Protein AF-A0A9D0VMN9-F1 (afdb_monomer)

Secondary structure (DSSP, 8-state):
--HHHHHHHHHHHHHHHHHHHHHHHHHHHHHHHHHHHHHHHHHHHHHHHHHHHHHHHHHHHHHHHHHHHHHHHHHHHTTT-TTEEE-TTT--EEE-TTTS-B-TTS-PBPHHHHHHHHHHHHHHHHHHHHHHTTT-SSSPP-TTSTT---EEEEEEE--S---TTS---HHHHHHHHHHHHHHHHHHHHH-TTS---TTTTT-HHHHHHHHHHHEEEEEEETHHHHHHHHTTS-GGG-----GGGS-EEEEEE-S-TTSHHHHHHHHHHHHHHHHHHHTS-SS-----HHHHHHHHHHHHHHHHHHH-TTSSTTHHHHHHHH-S-TTSSS----------------

Sequence (346 aa):
MAQRHDASFWISYSDLATGLMIVFMLVMLLLMAVGNQQRAEAKRQIDEQQQRIQELLESVQIILGTRARLADALQEGLHDRKDVTVDAVTAQLVLDSDLLSFEPGSAEITDRGRRFLDAFARSYSCALWSYETKGDTESAPSPNEPSGVRRILVTGRADLDRGASGNVDNQALSGQRALAVVDRLLLALGDTDGGGGAVCAGRWSEVQDYMRARLRPIGAGDREHCIKEFGGIDCGAHSQSDPDYRNVTFSLDVTGDDMTGLLLDVVELSKTVDDAAEAADSTTRTESEDLRNLKDQLGLVVDACREDEERYHGCQKILKECGTSGGSVCEGAPQSAQAPVEGGVL

Nearest PDB structures (foldseek):
  8qyd-assembly1_F  TM=5.450E-01  e=2.446E-05  Escherichia coli
  3s0h-assembly1_A  TM=5.451E-01  e=7.043E-04  Helicobacter pylori

Structure (mmCIF, N/CA/C/O backbone):
data_AF-A0A9D0VMN9-F1
#
_entry.id   AF-A0A9D0VMN9-F1
#
loop_
_atom_site.group_PDB
_atom_site.id
_atom_site.type_symbol
_atom_site.label_atom_id
_atom_site.label_alt_id
_atom_site.label_comp_id
_atom_site.label_asym_id
_atom_site.label_entity_id
_atom_site.label_seq_id
_atom_site.pdbx_PDB_ins_code
_atom_site.Cartn_x
_atom_site.Cartn_y
_atom_site.Cartn_z
_atom_site.occupancy
_atom_site.B_iso_or_equiv
_atom_site.auth_seq_id
_atom_site.auth_comp_id
_atom_site.auth_asym_id
_atom_site.auth_atom_id
_atom_site.pdbx_PDB_model_num
ATOM 1 N N . MET A 1 1 ? 50.336 54.724 -72.084 1.00 48.47 1 MET A N 1
ATOM 2 C CA . MET A 1 1 ? 49.037 54.038 -71.886 1.00 48.47 1 MET A CA 1
ATOM 3 C C . MET A 1 1 ? 49.097 52.833 -70.932 1.00 48.47 1 MET A C 1
ATOM 5 O O . MET A 1 1 ? 48.038 52.425 -70.485 1.00 48.47 1 MET A O 1
ATOM 9 N N . ALA A 1 2 ? 50.270 52.310 -70.534 1.00 54.19 2 ALA A N 1
ATOM 10 C CA . ALA A 1 2 ? 50.366 51.129 -69.656 1.00 54.19 2 ALA A CA 1
ATOM 11 C C . ALA A 1 2 ? 50.011 51.371 -68.164 1.00 54.19 2 ALA A C 1
ATOM 13 O O . ALA A 1 2 ? 49.369 50.530 -67.552 1.00 54.19 2 ALA A O 1
ATOM 14 N N . GLN A 1 3 ? 50.313 52.544 -67.589 1.00 55.22 3 GLN A N 1
ATOM 15 C CA . GLN A 1 3 ? 50.118 52.799 -66.144 1.00 55.22 3 GLN A CA 1
ATOM 16 C C . GLN A 1 3 ? 48.652 52.852 -65.656 1.00 55.22 3 GLN A C 1
ATOM 18 O O . GLN A 1 3 ? 48.404 52.676 -64.467 1.00 55.22 3 GLN A O 1
ATOM 23 N N . ARG A 1 4 ? 47.659 53.080 -66.534 1.00 57.88 4 ARG A N 1
ATOM 24 C CA . ARG A 1 4 ? 46.230 53.058 -66.140 1.00 57.88 4 ARG A CA 1
ATOM 25 C C . ARG A 1 4 ? 45.695 51.638 -65.922 1.00 57.88 4 ARG A C 1
ATOM 27 O O . ARG A 1 4 ? 44.754 51.468 -65.149 1.00 57.88 4 ARG A O 1
ATOM 34 N N . HIS A 1 5 ? 46.278 50.639 -66.586 1.00 58.50 5 HIS A N 1
ATOM 35 C CA . HIS A 1 5 ? 45.839 49.249 -66.464 1.00 58.50 5 HIS A CA 1
ATOM 36 C C . HIS A 1 5 ? 46.289 48.625 -65.138 1.00 58.50 5 HIS A C 1
ATOM 38 O O . HIS A 1 5 ? 45.478 47.966 -64.493 1.00 58.50 5 HIS A O 1
ATOM 44 N N . ASP A 1 6 ? 47.502 48.928 -64.669 1.00 60.81 6 ASP A N 1
ATOM 45 C CA . ASP A 1 6 ? 48.014 48.388 -63.402 1.00 60.81 6 ASP A CA 1
ATOM 46 C C . ASP A 1 6 ? 47.249 48.936 -62.189 1.00 60.81 6 ASP A C 1
ATOM 48 O O . ASP A 1 6 ? 46.844 48.176 -61.313 1.00 60.81 6 ASP A O 1
ATOM 52 N N . ALA A 1 7 ? 46.957 50.242 -62.160 1.00 64.50 7 ALA A N 1
ATOM 53 C CA . ALA A 1 7 ? 46.142 50.841 -61.098 1.00 64.50 7 ALA A CA 1
ATOM 54 C C . ALA A 1 7 ? 44.712 50.266 -61.063 1.00 64.50 7 ALA A C 1
ATOM 56 O O . ALA A 1 7 ? 44.174 50.007 -59.989 1.00 64.50 7 ALA A O 1
ATOM 57 N N . SER A 1 8 ? 44.116 50.008 -62.233 1.00 70.31 8 SER A N 1
ATOM 58 C CA . SER A 1 8 ? 42.776 49.409 -62.328 1.00 70.31 8 SER A CA 1
ATOM 59 C C . SER A 1 8 ? 42.763 47.943 -61.877 1.00 70.31 8 SER A C 1
ATOM 61 O O . SER A 1 8 ? 41.780 47.490 -61.293 1.00 70.31 8 SER A O 1
ATOM 63 N N . PHE A 1 9 ? 43.857 47.208 -62.099 1.00 74.88 9 PHE A N 1
ATOM 64 C CA . PHE A 1 9 ? 44.018 45.825 -61.652 1.00 74.88 9 PHE A CA 1
ATOM 65 C C . PHE A 1 9 ? 44.112 45.717 -60.123 1.00 74.88 9 PHE A C 1
AT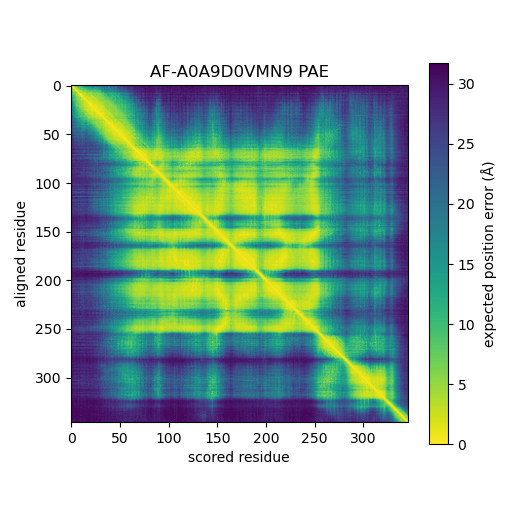OM 67 O O . PHE A 1 9 ? 43.398 44.913 -59.530 1.00 74.88 9 PHE A O 1
ATOM 74 N N . TRP A 1 10 ? 44.913 46.565 -59.468 1.00 74.56 10 TRP A N 1
ATOM 75 C CA . TRP A 1 10 ? 45.019 46.571 -58.001 1.00 74.56 10 TRP A CA 1
ATOM 76 C C . TRP A 1 10 ? 43.722 46.997 -57.315 1.00 74.56 10 TRP A C 1
ATOM 78 O O . TRP A 1 10 ? 43.352 46.406 -56.303 1.00 74.56 10 TRP A O 1
ATOM 88 N N . ILE A 1 11 ? 43.001 47.960 -57.897 1.00 76.19 11 ILE A N 1
ATOM 89 C CA . ILE A 1 11 ? 41.678 48.368 -57.408 1.00 76.19 11 ILE A CA 1
ATOM 90 C C . ILE A 1 11 ? 40.681 47.209 -57.548 1.00 76.19 11 ILE A C 1
ATOM 92 O O . ILE A 1 11 ? 40.019 46.864 -56.573 1.00 76.19 11 ILE A O 1
ATOM 96 N N . SER A 1 12 ? 40.642 46.536 -58.703 1.00 78.50 12 SER A N 1
ATOM 97 C CA . SER A 1 12 ? 39.750 45.385 -58.929 1.00 78.50 12 SER A CA 1
ATOM 98 C C . SER A 1 12 ? 40.092 44.185 -58.031 1.00 78.50 12 SER A C 1
ATOM 100 O O . SER A 1 12 ? 39.200 43.470 -57.582 1.00 78.50 12 SER A O 1
ATOM 102 N N . TYR A 1 13 ? 41.377 43.975 -57.725 1.00 80.25 13 TYR A N 1
ATOM 103 C CA . TYR A 1 13 ? 41.827 42.938 -56.793 1.00 80.25 13 TYR A CA 1
ATOM 104 C C . TYR A 1 13 ? 41.460 43.269 -55.340 1.00 80.25 13 TYR A C 1
ATOM 106 O O . TYR A 1 13 ? 40.993 42.391 -54.614 1.00 80.25 13 TYR A O 1
ATOM 114 N N . SER A 1 14 ? 41.618 44.532 -54.918 1.00 83.25 14 SER A N 1
ATOM 115 C CA . SER A 1 14 ? 41.182 44.970 -53.586 1.00 83.25 14 SER A CA 1
ATOM 116 C C . SER A 1 14 ? 39.667 44.867 -53.416 1.00 83.25 14 SER A C 1
ATOM 118 O O . SER A 1 14 ? 39.211 44.408 -52.375 1.00 83.25 14 SER A O 1
ATOM 120 N N . ASP A 1 15 ? 38.899 45.188 -54.459 1.00 80.38 15 ASP A N 1
ATOM 121 C CA . ASP A 1 15 ? 37.437 45.122 -54.440 1.00 80.38 15 ASP A CA 1
ATOM 122 C C . ASP A 1 15 ? 36.935 43.666 -54.362 1.00 80.38 15 ASP A C 1
ATOM 124 O O . ASP A 1 15 ? 36.030 43.346 -53.591 1.00 80.38 15 ASP A O 1
ATOM 128 N N . LEU A 1 16 ? 37.609 42.732 -55.047 1.00 83.25 16 LEU A N 1
ATOM 129 C CA . LEU A 1 16 ? 37.331 41.294 -54.948 1.00 83.25 16 LEU A CA 1
ATOM 130 C C . LEU A 1 16 ? 37.664 40.730 -53.557 1.00 83.25 16 LEU A C 1
ATOM 132 O O . LEU A 1 16 ? 36.888 39.951 -52.999 1.00 83.25 16 LEU A O 1
ATOM 136 N N . ALA A 1 17 ? 38.797 41.135 -52.976 1.00 85.19 17 ALA A N 1
ATOM 137 C CA . ALA A 1 17 ? 39.200 40.708 -51.638 1.00 85.19 17 ALA A CA 1
ATOM 138 C C . ALA A 1 17 ? 38.245 41.240 -50.554 1.00 85.19 17 ALA A C 1
ATOM 140 O O . ALA A 1 17 ? 37.864 40.499 -49.645 1.00 85.19 17 ALA A O 1
ATOM 141 N N . THR A 1 18 ? 37.807 42.498 -50.668 1.00 87.81 18 THR A N 1
ATOM 142 C CA . THR A 1 18 ? 36.801 43.084 -49.774 1.00 87.81 18 THR A CA 1
ATOM 143 C C . THR A 1 18 ? 35.436 42.417 -49.956 1.00 87.81 18 THR A C 1
ATOM 145 O O . THR A 1 18 ? 34.786 42.098 -48.961 1.00 87.81 18 THR A O 1
ATOM 148 N N . GLY A 1 19 ? 35.031 42.102 -51.190 1.00 86.25 19 GLY A N 1
ATOM 149 C CA . GLY A 1 19 ? 33.807 41.347 -51.468 1.00 86.25 19 GLY A CA 1
ATOM 150 C C . GLY A 1 19 ? 33.795 39.962 -50.812 1.00 86.25 19 GLY A C 1
ATOM 151 O O . GLY A 1 19 ? 32.807 39.583 -50.183 1.00 86.25 19 GLY A O 1
ATOM 152 N N . LEU A 1 20 ? 34.914 39.231 -50.870 1.00 85.69 20 LEU A N 1
ATOM 153 C CA . LEU A 1 20 ? 35.041 37.919 -50.229 1.00 85.69 20 LEU A CA 1
ATOM 154 C C . LEU A 1 20 ? 34.986 38.013 -48.694 1.00 85.69 20 LEU A C 1
ATOM 156 O O . LEU A 1 20 ? 34.343 37.184 -48.050 1.00 85.69 20 LEU A O 1
ATOM 160 N N . MET A 1 21 ? 35.594 39.048 -48.106 1.00 87.12 21 MET A N 1
ATOM 161 C CA . MET A 1 21 ? 35.528 39.295 -46.660 1.00 87.12 21 MET A CA 1
ATOM 162 C C . MET A 1 21 ? 34.112 39.630 -46.186 1.00 87.12 21 MET A C 1
ATOM 164 O O . MET A 1 21 ? 33.690 39.140 -45.140 1.00 87.12 21 MET A O 1
ATOM 168 N N . ILE A 1 22 ? 33.353 40.413 -46.959 1.00 89.31 22 ILE A N 1
ATOM 169 C CA . ILE A 1 22 ? 31.958 40.742 -46.633 1.00 89.31 22 ILE A CA 1
ATOM 170 C C . ILE A 1 22 ? 31.089 39.483 -46.680 1.00 89.31 22 ILE A C 1
ATOM 172 O O . ILE A 1 22 ? 30.314 39.243 -45.757 1.00 89.31 22 ILE A O 1
ATOM 176 N N . VAL A 1 23 ? 31.252 38.640 -47.704 1.00 88.12 23 VAL A N 1
ATOM 177 C CA . VAL A 1 23 ? 30.529 37.361 -47.792 1.00 88.12 23 VAL A CA 1
ATOM 178 C C . VAL A 1 23 ? 30.880 36.460 -46.609 1.00 88.12 23 VAL A C 1
ATOM 180 O O . VAL A 1 23 ? 29.984 35.896 -45.985 1.00 88.12 23 VAL A O 1
ATOM 183 N N . PHE A 1 24 ? 32.159 36.368 -46.241 1.00 88.38 24 PHE A N 1
ATOM 184 C CA . PHE A 1 24 ? 32.590 35.571 -45.094 1.00 88.38 24 PHE A CA 1
ATOM 185 C C . PHE A 1 24 ? 32.015 36.090 -43.767 1.00 88.38 24 PHE A C 1
ATOM 187 O O . PHE A 1 24 ? 31.515 35.302 -42.966 1.00 88.38 24 PHE A O 1
ATOM 194 N N . MET A 1 25 ? 32.012 37.410 -43.548 1.00 87.75 25 MET A N 1
ATOM 195 C CA . MET A 1 25 ? 31.382 38.012 -42.369 1.00 87.75 25 MET A CA 1
ATOM 196 C C . MET A 1 25 ? 29.874 37.747 -42.327 1.00 87.75 25 MET A C 1
ATOM 198 O O . MET A 1 25 ? 29.355 37.402 -41.269 1.00 87.75 25 MET A O 1
ATOM 202 N N . LEU A 1 26 ? 29.174 37.849 -43.460 1.00 88.50 26 LEU A N 1
ATOM 203 C CA . LEU A 1 26 ? 27.741 37.549 -43.537 1.00 88.50 26 LEU A CA 1
ATOM 204 C C . LEU A 1 26 ? 27.451 36.079 -43.218 1.00 88.50 26 LEU A C 1
ATOM 206 O O . LEU A 1 26 ? 26.534 35.790 -42.452 1.00 88.50 26 LEU A O 1
ATOM 210 N N . VAL A 1 27 ? 28.261 35.152 -43.738 1.00 89.19 27 VAL A N 1
ATOM 211 C CA . VAL A 1 27 ? 28.145 33.722 -43.418 1.00 89.19 27 VAL A CA 1
ATOM 212 C C . VAL A 1 27 ? 28.410 33.472 -41.931 1.00 89.19 27 VAL A C 1
ATOM 214 O O . VAL A 1 27 ? 27.652 32.746 -41.292 1.00 89.19 27 VAL A O 1
ATOM 217 N N . MET A 1 28 ? 29.425 34.108 -41.342 1.00 86.75 28 MET A N 1
ATOM 218 C CA . MET A 1 28 ? 29.735 33.956 -39.917 1.00 86.75 28 MET A CA 1
ATOM 219 C C . MET A 1 28 ? 28.622 34.513 -39.014 1.00 86.75 28 MET A C 1
ATOM 221 O O . MET A 1 28 ? 28.261 33.876 -38.024 1.00 86.75 28 MET A O 1
ATOM 225 N N . LEU A 1 29 ? 28.036 35.661 -39.373 1.00 87.56 29 LEU A N 1
ATOM 226 C CA . LEU A 1 29 ? 26.894 36.247 -38.663 1.00 87.56 29 LEU A CA 1
ATOM 227 C C . LEU A 1 29 ? 25.658 35.341 -38.732 1.00 87.56 29 LEU A C 1
ATOM 229 O O . LEU A 1 29 ? 24.989 35.151 -37.717 1.00 87.56 29 LEU A O 1
ATOM 233 N N . LEU A 1 30 ? 25.387 34.732 -39.891 1.00 86.50 30 LEU A N 1
ATOM 234 C CA . LEU A 1 30 ? 24.293 33.770 -40.051 1.00 86.50 30 LEU A CA 1
ATOM 235 C C . LEU A 1 30 ? 24.509 32.510 -39.204 1.00 86.50 30 LEU A C 1
ATOM 237 O O . LEU A 1 30 ? 23.593 32.082 -38.505 1.00 86.50 30 LEU A O 1
ATOM 241 N N . LEU A 1 31 ? 25.720 31.945 -39.204 1.00 85.75 31 LEU A N 1
ATOM 242 C CA . LEU A 1 31 ? 26.044 30.771 -38.385 1.00 85.75 31 LEU A CA 1
ATOM 243 C C . LEU A 1 31 ? 25.913 31.063 -36.883 1.00 85.75 31 LEU A C 1
ATOM 245 O O . LEU A 1 31 ? 25.390 30.235 -36.138 1.00 85.75 31 LEU A O 1
ATOM 249 N N . MET A 1 32 ? 26.332 32.250 -36.435 1.00 84.88 32 MET A N 1
ATOM 250 C CA . MET A 1 32 ? 26.179 32.668 -35.040 1.00 84.88 32 MET A CA 1
ATOM 251 C C . MET A 1 32 ? 24.706 32.890 -34.666 1.00 84.88 32 MET A C 1
ATOM 253 O O . MET A 1 32 ? 24.290 32.490 -33.581 1.00 84.88 32 MET A O 1
ATOM 257 N N . ALA A 1 33 ? 23.901 33.470 -35.561 1.00 82.00 33 ALA A N 1
ATOM 258 C CA . ALA A 1 33 ? 22.468 33.663 -35.342 1.00 82.00 33 ALA A CA 1
ATOM 259 C C . ALA A 1 33 ? 21.716 32.325 -35.224 1.00 82.00 33 ALA A C 1
ATOM 261 O O . ALA A 1 33 ? 20.965 32.130 -34.268 1.00 82.00 33 ALA A O 1
ATOM 262 N N . VAL A 1 34 ? 21.982 31.374 -36.128 1.00 81.12 34 VAL A N 1
ATOM 263 C CA . VAL A 1 34 ? 21.393 30.024 -36.079 1.00 81.12 34 VAL A CA 1
ATOM 264 C C . VAL A 1 34 ? 21.844 29.274 -34.823 1.00 81.12 34 VAL A C 1
ATOM 266 O O . VAL A 1 34 ? 21.020 28.680 -34.130 1.00 81.12 34 VAL A O 1
ATOM 269 N N . GLY A 1 35 ? 23.133 29.347 -34.473 1.00 77.38 35 GLY A N 1
ATOM 270 C CA . GLY A 1 35 ? 23.659 28.717 -33.260 1.00 77.38 35 GLY A CA 1
ATOM 271 C C . GLY A 1 35 ? 23.056 29.291 -31.973 1.00 77.38 35 GLY A C 1
ATOM 272 O O . GLY A 1 35 ? 22.782 28.547 -31.032 1.00 77.38 35 GLY A O 1
ATOM 273 N N . ASN A 1 36 ? 22.799 30.600 -31.928 1.00 79.00 36 ASN A N 1
ATOM 274 C CA . ASN A 1 36 ? 22.131 31.237 -30.793 1.00 79.00 36 ASN A CA 1
ATOM 275 C C . ASN A 1 36 ? 20.661 30.816 -30.684 1.00 79.00 36 ASN A C 1
ATOM 277 O O . ASN A 1 36 ? 20.187 30.573 -29.575 1.00 79.00 36 ASN A O 1
ATOM 281 N N . GLN A 1 37 ? 19.958 30.680 -31.811 1.00 77.25 37 GLN A N 1
ATOM 282 C CA . GLN A 1 37 ? 18.570 30.224 -31.823 1.00 77.25 37 GLN A CA 1
ATOM 283 C C . GLN A 1 37 ? 18.447 28.771 -31.340 1.00 77.25 37 GLN A C 1
ATOM 285 O O . GLN A 1 37 ? 17.651 28.492 -30.448 1.00 77.25 37 GLN A O 1
ATOM 290 N N . GLN A 1 38 ? 19.305 27.871 -31.830 1.00 73.69 38 GLN A N 1
ATOM 291 C CA . GLN A 1 38 ? 19.338 26.474 -31.379 1.00 73.69 38 GLN A CA 1
ATOM 292 C C . GLN A 1 38 ? 19.629 26.353 -29.878 1.00 73.69 38 GLN A C 1
ATOM 294 O O . GLN A 1 38 ? 19.024 25.539 -29.188 1.00 73.69 38 GLN A O 1
ATOM 299 N N . ARG A 1 39 ? 20.528 27.189 -29.343 1.00 70.25 39 ARG A N 1
ATOM 300 C CA . ARG A 1 39 ? 20.807 27.237 -27.898 1.00 70.25 39 ARG A CA 1
ATOM 301 C C . ARG A 1 39 ? 19.617 27.750 -27.092 1.00 70.25 39 ARG A C 1
ATOM 303 O O . ARG A 1 39 ? 19.381 27.246 -26.001 1.00 70.25 39 ARG A O 1
ATOM 310 N N . ALA A 1 40 ? 18.887 28.739 -27.605 1.00 74.56 40 ALA A N 1
ATOM 311 C CA . ALA A 1 40 ? 17.695 29.262 -26.945 1.00 74.56 40 ALA A CA 1
ATOM 312 C C . ALA A 1 40 ? 16.563 28.223 -26.910 1.00 74.56 40 ALA A C 1
ATOM 314 O O . ALA A 1 40 ? 15.923 28.056 -25.876 1.00 74.56 40 ALA A O 1
ATOM 315 N N . GLU A 1 41 ? 16.354 27.492 -28.006 1.00 71.81 41 GLU A N 1
ATOM 316 C CA . GLU A 1 41 ? 15.374 26.402 -28.086 1.00 71.81 41 GLU A CA 1
ATOM 317 C C . GLU A 1 41 ? 15.758 25.229 -27.173 1.00 71.81 41 GLU A C 1
ATOM 319 O O . GLU A 1 41 ? 14.928 24.769 -26.391 1.00 71.81 41 GLU A O 1
ATOM 324 N N . ALA A 1 42 ? 17.027 24.807 -27.185 1.00 63.69 42 ALA A N 1
ATOM 325 C CA . ALA A 1 42 ? 17.523 23.765 -26.286 1.00 63.69 42 ALA A CA 1
ATOM 326 C C . ALA A 1 42 ? 17.384 24.163 -24.809 1.00 63.69 42 ALA A C 1
ATOM 328 O O . ALA A 1 42 ? 17.011 23.337 -23.980 1.00 63.69 42 ALA A O 1
ATOM 329 N N . LYS A 1 43 ? 17.643 25.434 -24.475 1.00 66.50 43 LYS A N 1
ATOM 330 C CA . LYS A 1 43 ? 17.472 25.937 -23.110 1.00 66.50 43 LYS A CA 1
ATOM 331 C C . LYS A 1 43 ? 16.007 25.891 -22.671 1.00 66.50 43 LYS A C 1
ATOM 333 O O . LYS A 1 43 ? 15.736 25.389 -21.592 1.00 66.50 43 LYS A O 1
ATOM 338 N N . ARG A 1 44 ? 15.068 26.307 -23.529 1.00 68.25 44 ARG A N 1
ATOM 339 C CA . ARG A 1 44 ? 13.626 26.206 -23.238 1.00 68.25 44 ARG A CA 1
ATOM 340 C C . ARG A 1 44 ? 13.177 24.767 -22.990 1.00 68.25 44 ARG A C 1
ATOM 342 O O . ARG A 1 44 ? 12.444 24.525 -22.046 1.00 68.25 44 ARG A O 1
ATOM 349 N N . GLN A 1 45 ? 13.648 23.816 -23.798 1.00 59.09 45 GLN A N 1
ATOM 350 C CA . GLN A 1 45 ? 13.320 22.400 -23.601 1.00 59.09 45 GLN A CA 1
ATOM 351 C C . GLN A 1 45 ? 13.857 21.856 -22.273 1.00 59.09 45 GLN A C 1
ATOM 353 O O . GLN A 1 45 ? 13.176 21.076 -21.614 1.00 59.09 45 GLN A O 1
ATOM 358 N N . ILE A 1 46 ? 15.062 22.271 -21.872 1.00 59.06 46 ILE A N 1
ATOM 359 C CA . ILE A 1 46 ? 15.641 21.896 -20.577 1.00 59.06 46 ILE A CA 1
ATOM 360 C C . ILE A 1 46 ? 14.837 22.515 -19.430 1.00 59.06 46 ILE A C 1
ATOM 362 O O . ILE A 1 46 ? 14.519 21.801 -18.483 1.00 59.06 46 ILE A O 1
ATOM 366 N N . ASP A 1 47 ? 14.472 23.794 -19.530 1.00 61.34 47 ASP A N 1
ATOM 367 C CA . ASP A 1 47 ? 13.693 24.495 -18.503 1.00 61.34 47 ASP A CA 1
ATOM 368 C C . ASP A 1 47 ? 12.299 23.841 -18.330 1.00 61.34 47 ASP A C 1
ATOM 370 O O . ASP A 1 47 ? 11.895 23.530 -17.212 1.00 61.34 47 ASP A O 1
ATOM 374 N N . GLU A 1 48 ? 11.605 23.504 -19.427 1.00 60.12 48 GLU A N 1
ATOM 375 C CA . GLU A 1 48 ? 10.321 22.775 -19.389 1.00 60.12 48 GLU A CA 1
ATOM 376 C C . GLU A 1 48 ? 10.452 21.363 -18.792 1.00 60.12 48 GLU A C 1
ATOM 378 O O . GLU A 1 48 ? 9.559 20.885 -18.088 1.00 60.12 48 GLU A O 1
ATOM 383 N N . GLN A 1 49 ? 11.548 20.654 -19.082 1.00 47.47 49 GLN A N 1
ATOM 384 C CA . GLN A 1 49 ? 11.807 19.343 -18.483 1.00 47.47 49 GLN A CA 1
ATOM 385 C C . GLN A 1 49 ? 12.114 19.455 -16.988 1.00 47.47 49 GLN A C 1
ATOM 387 O O . GLN A 1 49 ? 11.664 18.609 -16.217 1.00 47.47 49 GLN A O 1
ATOM 392 N N . GLN A 1 50 ? 12.847 20.489 -16.571 1.00 54.69 50 GLN A N 1
ATOM 393 C CA . GLN A 1 50 ? 13.148 20.745 -15.164 1.00 54.69 50 GLN A CA 1
ATOM 394 C C . GLN A 1 50 ? 11.886 21.060 -14.360 1.00 54.69 50 GLN A C 1
ATOM 396 O O . GLN A 1 50 ? 11.723 20.482 -13.287 1.00 54.69 50 GLN A O 1
ATOM 401 N N . GLN A 1 51 ? 10.969 21.867 -14.902 1.00 60.19 51 GLN A N 1
ATOM 402 C CA . GLN A 1 51 ? 9.677 22.153 -14.266 1.00 60.19 51 GLN A CA 1
ATOM 403 C C . GLN A 1 51 ? 8.852 20.878 -14.052 1.00 60.19 51 GLN A C 1
ATOM 405 O O . GLN A 1 51 ? 8.418 20.605 -12.937 1.00 60.19 51 GLN A O 1
ATOM 410 N N . ARG A 1 52 ? 8.731 20.014 -15.072 1.00 52.16 52 ARG A N 1
ATOM 411 C CA . ARG A 1 52 ? 8.032 18.723 -14.910 1.00 52.16 52 ARG A CA 1
ATOM 412 C C . ARG A 1 52 ? 8.687 17.825 -13.863 1.00 52.16 52 ARG A C 1
ATOM 414 O O . ARG A 1 52 ? 7.998 17.106 -13.149 1.00 52.16 52 ARG A O 1
ATOM 421 N N . ILE A 1 53 ? 10.020 17.823 -13.788 1.00 51.16 53 ILE A N 1
ATOM 422 C CA . ILE A 1 53 ? 10.742 17.046 -12.773 1.00 51.16 53 ILE A CA 1
ATOM 423 C C . ILE A 1 53 ? 10.463 17.607 -11.374 1.00 51.16 53 ILE A C 1
ATOM 425 O O . ILE A 1 53 ? 10.258 16.821 -10.456 1.00 51.16 53 ILE A O 1
ATOM 429 N N . GLN A 1 54 ? 10.425 18.929 -11.204 1.00 59.16 54 GLN A N 1
ATOM 430 C CA . GLN A 1 54 ? 10.089 19.564 -9.927 1.00 59.16 54 GLN A CA 1
ATOM 431 C C . GLN A 1 54 ? 8.663 19.223 -9.485 1.00 59.16 54 GLN A C 1
ATOM 433 O O . GLN A 1 54 ? 8.494 18.718 -8.378 1.00 59.16 54 GLN A O 1
ATOM 438 N N . GLU A 1 55 ? 7.676 19.351 -10.375 1.00 60.56 55 GLU A N 1
ATOM 439 C CA . GLU A 1 55 ? 6.281 18.967 -10.103 1.00 60.56 55 GLU A CA 1
ATOM 440 C C . GLU A 1 55 ? 6.162 17.501 -9.647 1.00 60.56 55 GLU A C 1
ATOM 442 O O . GLU A 1 55 ? 5.467 17.174 -8.679 1.00 60.56 55 GLU A O 1
ATOM 447 N N . LEU A 1 56 ? 6.890 16.595 -10.311 1.00 56.16 56 LEU A N 1
ATOM 448 C CA . LEU A 1 56 ? 6.939 15.182 -9.933 1.00 56.16 56 LEU A CA 1
ATOM 449 C C . LEU A 1 56 ? 7.611 14.965 -8.569 1.00 56.16 56 LEU A C 1
ATOM 451 O O . LEU A 1 56 ? 7.188 14.091 -7.814 1.00 56.16 56 LEU A O 1
ATOM 455 N N . LEU A 1 57 ? 8.650 15.732 -8.234 1.00 55.47 57 LEU A N 1
ATOM 456 C CA . LEU A 1 57 ? 9.355 15.613 -6.956 1.00 55.47 57 LEU A CA 1
ATOM 457 C C . LEU A 1 57 ? 8.514 16.107 -5.779 1.00 55.47 57 LEU A C 1
ATOM 459 O O . LEU A 1 57 ? 8.530 15.471 -4.725 1.00 55.47 57 LEU A O 1
ATOM 463 N N . GLU A 1 58 ? 7.777 17.202 -5.943 1.00 61.53 58 GLU A N 1
ATOM 464 C CA . GLU A 1 58 ? 6.848 17.700 -4.922 1.00 61.53 58 GLU A CA 1
ATOM 465 C C . GLU A 1 58 ? 5.717 16.710 -4.683 1.00 61.53 58 GLU A C 1
ATOM 467 O O . GLU A 1 58 ? 5.441 16.326 -3.544 1.00 61.53 58 GLU A O 1
ATOM 472 N N . SER A 1 59 ? 5.153 16.205 -5.781 1.00 58.81 59 SER A N 1
ATOM 473 C CA . SER A 1 59 ? 4.165 15.139 -5.755 1.00 58.81 59 SER A CA 1
ATOM 474 C C . SER A 1 59 ? 4.666 13.946 -4.946 1.00 58.81 59 SER A C 1
ATOM 476 O O . SER A 1 59 ? 4.028 13.510 -3.996 1.00 58.81 59 SER A O 1
ATOM 478 N N . VAL A 1 60 ? 5.863 13.441 -5.241 1.00 59.22 60 VAL A N 1
ATOM 479 C CA . VAL A 1 60 ? 6.433 12.301 -4.513 1.00 59.22 60 VAL A CA 1
ATOM 480 C C . VAL A 1 60 ? 6.651 12.603 -3.025 1.00 59.22 60 VAL A C 1
ATOM 482 O O . VAL A 1 60 ? 6.349 11.746 -2.196 1.00 59.22 60 VAL A O 1
ATOM 485 N N . GLN A 1 61 ? 7.133 13.795 -2.657 1.00 58.31 61 GLN A N 1
ATOM 486 C CA . GLN A 1 61 ? 7.371 14.154 -1.251 1.00 58.31 61 GLN A CA 1
ATOM 487 C C . GLN A 1 61 ? 6.098 14.097 -0.405 1.00 58.31 61 GLN A C 1
ATOM 489 O O . GLN A 1 61 ? 6.136 13.661 0.745 1.00 58.31 61 GLN A O 1
ATOM 494 N N . ILE A 1 62 ? 4.965 14.477 -0.982 1.00 60.69 62 ILE A N 1
ATOM 495 C CA . ILE A 1 62 ? 3.686 14.511 -0.275 1.00 60.69 62 ILE A CA 1
ATOM 496 C C . ILE A 1 62 ? 3.136 13.098 -0.085 1.00 60.69 62 ILE A C 1
ATOM 498 O O . ILE A 1 62 ? 2.732 12.750 1.025 1.00 60.69 62 ILE A O 1
ATOM 502 N N . ILE A 1 63 ? 3.261 12.233 -1.100 1.00 60.31 63 ILE A N 1
ATOM 503 C CA . ILE A 1 63 ? 2.958 10.794 -0.972 1.00 60.31 63 ILE A CA 1
ATOM 504 C C . ILE A 1 63 ? 3.786 10.179 0.149 1.00 60.31 63 ILE A C 1
ATOM 506 O O . ILE A 1 63 ? 3.260 9.441 0.981 1.00 60.31 63 ILE A O 1
ATOM 510 N N . LEU A 1 64 ? 5.089 10.465 0.161 1.00 60.56 64 LEU A N 1
ATOM 511 C CA . LEU A 1 64 ? 5.999 9.938 1.170 1.00 60.56 64 LEU A CA 1
ATOM 512 C C . LEU A 1 64 ? 5.642 10.459 2.566 1.00 60.56 64 LEU A C 1
ATOM 514 O O . LEU A 1 64 ? 5.645 9.676 3.509 1.00 60.56 64 LEU A O 1
ATOM 518 N N . GLY A 1 65 ? 5.263 11.733 2.701 1.00 64.56 65 GLY A N 1
ATOM 519 C CA . GLY A 1 65 ? 4.810 12.311 3.968 1.00 64.56 65 GLY A CA 1
ATOM 520 C C . GLY A 1 65 ? 3.523 11.669 4.491 1.00 64.56 65 GLY A C 1
ATOM 521 O O . GLY A 1 65 ? 3.436 11.316 5.667 1.00 64.56 65 GLY A O 1
ATOM 522 N N . THR A 1 66 ? 2.533 11.461 3.623 1.00 69.94 66 THR A N 1
ATOM 523 C CA . THR A 1 66 ? 1.274 10.801 3.990 1.00 69.94 66 THR A CA 1
ATOM 524 C C . THR A 1 66 ? 1.494 9.331 4.354 1.00 69.94 66 THR A C 1
ATOM 526 O O . THR A 1 66 ? 1.002 8.877 5.388 1.00 69.94 66 THR A O 1
ATOM 529 N N . ARG A 1 67 ? 2.292 8.593 3.574 1.00 68.62 67 ARG A N 1
ATOM 530 C CA . ARG A 1 67 ? 2.632 7.197 3.888 1.00 68.62 67 ARG A CA 1
ATOM 531 C C . ARG A 1 67 ? 3.444 7.059 5.170 1.00 68.62 67 ARG A C 1
ATOM 533 O O . ARG A 1 67 ? 3.188 6.123 5.915 1.00 68.62 67 ARG A O 1
ATOM 540 N N . ALA A 1 68 ? 4.357 7.987 5.454 1.00 68.56 68 ALA A N 1
ATOM 541 C CA . ALA A 1 68 ? 5.105 8.001 6.708 1.00 68.56 68 ALA A CA 1
ATOM 542 C C . ALA A 1 68 ? 4.170 8.185 7.914 1.00 68.56 68 ALA A C 1
ATOM 544 O O . ALA A 1 68 ? 4.200 7.375 8.833 1.00 68.56 68 ALA A O 1
ATOM 545 N N . ARG A 1 69 ? 3.249 9.161 7.870 1.00 75.44 69 ARG A N 1
ATOM 546 C CA . ARG A 1 69 ? 2.246 9.355 8.937 1.00 75.44 69 ARG A CA 1
ATOM 547 C C . ARG A 1 69 ? 1.356 8.127 9.139 1.00 75.44 69 ARG A C 1
ATOM 549 O O . ARG A 1 69 ? 1.018 7.785 10.267 1.00 75.44 69 ARG A O 1
ATOM 556 N N . LEU A 1 70 ? 0.962 7.477 8.046 1.00 81.19 70 LEU A N 1
ATOM 557 C CA . LEU A 1 70 ? 0.165 6.253 8.082 1.00 81.19 70 LEU A CA 1
ATOM 558 C C . LEU A 1 70 ? 0.964 5.077 8.662 1.00 81.19 70 LEU A C 1
ATOM 560 O O . LEU A 1 70 ? 0.429 4.304 9.453 1.00 81.19 70 LEU A O 1
ATOM 564 N N . ALA A 1 71 ? 2.245 4.959 8.307 1.00 76.69 71 ALA A N 1
ATOM 565 C CA . ALA A 1 71 ? 3.148 3.965 8.871 1.00 76.69 71 ALA A CA 1
ATOM 566 C C . ALA A 1 71 ? 3.344 4.181 10.377 1.00 76.69 71 ALA A C 1
ATOM 568 O O . ALA A 1 71 ? 3.235 3.215 11.128 1.00 76.69 71 ALA A O 1
ATOM 569 N N . ASP A 1 72 ? 3.538 5.424 10.825 1.00 79.12 72 ASP A N 1
ATOM 570 C CA . ASP A 1 72 ? 3.647 5.776 12.246 1.00 79.12 72 ASP A CA 1
ATOM 571 C C . ASP A 1 72 ? 2.366 5.405 13.009 1.00 79.12 72 ASP A C 1
ATOM 573 O O . ASP A 1 72 ? 2.424 4.727 14.035 1.00 79.12 72 ASP A O 1
ATOM 577 N N . ALA A 1 73 ? 1.192 5.759 12.473 1.00 83.06 73 ALA A N 1
ATOM 578 C CA . ALA A 1 73 ? -0.096 5.430 13.085 1.00 83.06 73 ALA A CA 1
ATOM 579 C C . ALA A 1 73 ? -0.350 3.915 13.155 1.00 83.06 73 ALA A C 1
ATOM 581 O O . ALA A 1 73 ? -0.921 3.412 14.124 1.00 83.06 73 ALA A O 1
ATOM 582 N N . LEU A 1 74 ? 0.094 3.164 12.145 1.00 85.56 74 LEU A N 1
ATOM 583 C CA . LEU A 1 74 ? 0.033 1.705 12.153 1.00 85.56 74 LEU A CA 1
ATOM 584 C C . LEU A 1 74 ? 1.018 1.095 13.146 1.00 85.56 74 LEU A C 1
ATOM 586 O O . LEU A 1 74 ? 0.653 0.151 13.841 1.00 85.56 74 LEU A O 1
ATOM 590 N N . GLN A 1 75 ? 2.240 1.620 13.241 1.00 84.44 75 GLN A N 1
ATOM 591 C CA . GLN A 1 75 ? 3.221 1.184 14.234 1.00 84.44 75 GLN A CA 1
ATOM 592 C C . GLN A 1 75 ? 2.718 1.438 15.656 1.00 84.44 75 GLN A C 1
ATOM 594 O O . GLN A 1 75 ? 2.849 0.563 16.508 1.00 84.44 75 GLN A O 1
ATOM 599 N N . GLU A 1 76 ? 2.084 2.584 15.904 1.00 84.50 76 GLU A N 1
ATOM 600 C CA . GLU A 1 76 ? 1.453 2.890 17.186 1.00 84.50 76 GLU A CA 1
ATOM 601 C C . GLU A 1 76 ? 0.229 2.000 17.438 1.00 84.50 76 GLU A C 1
ATOM 603 O O . GLU A 1 76 ? 0.116 1.393 18.497 1.00 84.50 76 GLU A O 1
ATOM 608 N N . GLY A 1 77 ? -0.662 1.812 16.463 1.00 80.12 77 GLY A N 1
ATOM 609 C CA . GLY A 1 77 ? -1.833 0.938 16.608 1.00 80.12 77 GLY A CA 1
ATOM 610 C C . GLY A 1 77 ? -1.495 -0.552 16.766 1.00 80.12 77 GLY A C 1
ATOM 611 O O . GLY A 1 77 ? -2.290 -1.320 17.313 1.00 80.12 77 GLY A O 1
ATOM 612 N N . LEU A 1 78 ? -0.309 -0.964 16.313 1.00 82.81 78 LEU A N 1
ATOM 613 C CA . LEU A 1 78 ? 0.201 -2.333 16.378 1.00 82.81 78 LEU A CA 1
ATOM 614 C C . LEU A 1 78 ? 1.372 -2.490 17.363 1.00 82.81 78 LEU A C 1
ATOM 616 O O . LEU A 1 78 ? 2.000 -3.542 17.371 1.00 82.81 78 LEU A O 1
ATOM 620 N N . HIS A 1 79 ? 1.666 -1.505 18.219 1.00 78.31 79 HIS A N 1
ATOM 621 C CA . HIS A 1 79 ? 2.852 -1.523 19.094 1.00 78.31 79 HIS A CA 1
ATOM 622 C C . HIS A 1 79 ? 2.926 -2.747 20.028 1.00 78.31 79 HIS A C 1
ATOM 624 O O . HIS A 1 79 ? 4.012 -3.241 20.339 1.00 78.31 79 HIS A O 1
ATOM 630 N N . ASP A 1 80 ? 1.771 -3.278 20.435 1.00 73.25 80 ASP A N 1
ATOM 631 C CA . ASP A 1 80 ? 1.658 -4.486 21.260 1.00 73.25 80 ASP A CA 1
ATOM 632 C C . ASP A 1 80 ? 1.955 -5.791 20.488 1.00 73.25 80 ASP A C 1
ATOM 634 O O . ASP A 1 80 ? 2.018 -6.877 21.073 1.00 73.25 80 ASP A O 1
ATOM 638 N N . ARG A 1 81 ? 2.146 -5.708 19.166 1.00 70.00 81 ARG A N 1
ATOM 639 C CA . ARG A 1 81 ? 2.291 -6.833 18.234 1.00 70.00 81 ARG A CA 1
ATOM 640 C C . ARG A 1 81 ? 3.702 -6.867 17.652 1.00 70.00 81 ARG A C 1
ATOM 642 O O . ARG A 1 81 ? 4.009 -6.227 16.655 1.00 70.00 81 ARG A O 1
ATOM 649 N N . LYS A 1 82 ? 4.577 -7.670 18.264 1.00 70.50 82 LYS A N 1
ATOM 650 C CA . LYS A 1 82 ? 5.960 -7.908 17.781 1.00 70.50 82 LYS A CA 1
ATOM 651 C C . LYS A 1 82 ? 6.039 -8.821 16.555 1.00 70.50 82 LYS A C 1
ATOM 653 O O . LYS A 1 82 ? 7.117 -9.069 16.031 1.00 70.50 82 LYS A O 1
ATOM 658 N N . ASP A 1 83 ? 4.902 -9.371 16.173 1.00 73.06 83 ASP A N 1
ATOM 659 C CA . ASP A 1 83 ? 4.698 -10.398 15.165 1.00 73.06 83 ASP A CA 1
ATOM 660 C C . ASP A 1 83 ? 4.342 -9.810 13.784 1.00 73.06 83 ASP A C 1
ATOM 662 O O . ASP A 1 83 ? 4.187 -10.546 12.814 1.00 73.06 83 ASP A O 1
ATOM 666 N N . VAL A 1 84 ? 4.235 -8.482 13.677 1.00 76.38 84 VAL A N 1
ATOM 667 C CA . VAL A 1 84 ? 3.967 -7.766 12.426 1.00 76.38 84 VAL A CA 1
ATOM 668 C C . VAL A 1 84 ? 5.027 -6.692 12.225 1.00 76.38 84 VAL A C 1
ATOM 670 O O . VAL A 1 84 ? 5.337 -5.933 13.141 1.00 76.38 84 VAL A O 1
ATOM 673 N N . THR A 1 85 ? 5.571 -6.614 11.013 1.00 76.06 85 THR A N 1
ATOM 674 C CA . THR A 1 85 ? 6.508 -5.554 10.627 1.00 76.06 85 THR A CA 1
ATOM 675 C C . THR A 1 85 ? 5.798 -4.554 9.722 1.00 76.06 85 THR A C 1
ATOM 677 O O . THR A 1 85 ? 5.108 -4.945 8.780 1.00 76.06 85 THR A O 1
ATOM 680 N N . VAL A 1 86 ? 5.937 -3.264 10.038 1.00 79.69 86 VAL A N 1
ATOM 681 C CA . VAL A 1 86 ? 5.399 -2.152 9.245 1.00 79.69 86 VAL A CA 1
ATOM 682 C C . VAL A 1 86 ? 6.574 -1.389 8.653 1.00 79.69 86 VAL A C 1
ATOM 684 O O . VAL A 1 86 ? 7.417 -0.876 9.392 1.00 79.69 86 VAL A O 1
ATOM 687 N N . ASP A 1 87 ? 6.630 -1.305 7.329 1.00 73.88 87 ASP A N 1
ATOM 688 C CA . ASP A 1 87 ? 7.630 -0.505 6.632 1.00 73.88 87 ASP A CA 1
ATOM 689 C C . ASP A 1 87 ? 7.361 0.995 6.843 1.00 73.88 87 ASP A C 1
ATOM 691 O O . ASP A 1 87 ? 6.280 1.497 6.530 1.00 73.88 87 ASP A O 1
ATOM 695 N N . ALA A 1 88 ? 8.358 1.710 7.372 1.00 67.50 88 ALA A N 1
ATOM 696 C CA . ALA A 1 88 ? 8.234 3.109 7.791 1.00 67.50 88 ALA A CA 1
ATOM 697 C C . ALA A 1 88 ? 7.986 4.096 6.634 1.00 67.50 88 ALA A C 1
ATOM 699 O O . ALA A 1 88 ? 7.601 5.236 6.871 1.00 67.50 88 ALA A O 1
ATOM 700 N N . VAL A 1 89 ? 8.229 3.688 5.384 1.00 59.84 89 VAL A N 1
ATOM 701 C CA . VAL A 1 89 ? 8.150 4.575 4.212 1.00 59.84 89 VAL A CA 1
ATOM 702 C C . VAL A 1 89 ? 6.919 4.271 3.364 1.00 59.84 89 VAL A C 1
ATOM 704 O O . VAL A 1 89 ? 6.296 5.170 2.802 1.00 59.84 89 VAL A O 1
ATOM 707 N N . THR A 1 90 ? 6.565 2.998 3.236 1.00 64.44 90 THR A N 1
ATOM 708 C CA . THR A 1 90 ? 5.503 2.527 2.342 1.00 64.44 90 THR A CA 1
ATOM 709 C C . THR A 1 90 ? 4.215 2.176 3.073 1.00 64.44 90 THR A C 1
ATOM 711 O O . THR A 1 90 ? 3.200 1.966 2.408 1.00 64.44 90 THR A O 1
ATOM 714 N N . ALA A 1 91 ? 4.246 2.098 4.410 1.00 75.50 91 ALA A N 1
ATOM 715 C CA . ALA A 1 91 ? 3.174 1.541 5.235 1.00 75.50 91 ALA A CA 1
ATOM 716 C C . ALA A 1 91 ? 2.777 0.108 4.815 1.00 75.50 91 ALA A C 1
ATOM 718 O O . ALA A 1 91 ? 1.669 -0.353 5.099 1.00 75.50 91 ALA A O 1
ATOM 719 N N . GLN A 1 92 ? 3.672 -0.604 4.116 1.00 81.62 92 GLN A N 1
ATOM 720 C CA . GLN A 1 92 ? 3.476 -2.002 3.760 1.00 81.62 92 GLN A CA 1
ATOM 721 C C . GLN A 1 92 ? 3.658 -2.870 5.004 1.00 81.62 92 GLN A C 1
ATOM 723 O O . GLN A 1 92 ? 4.622 -2.704 5.753 1.00 81.62 92 GLN A O 1
ATOM 728 N N . LEU A 1 93 ? 2.749 -3.824 5.198 1.00 83.94 93 LEU A N 1
ATOM 729 C CA . LEU A 1 93 ? 2.861 -4.832 6.241 1.00 83.94 93 LEU A CA 1
ATOM 730 C C . LEU A 1 93 ? 3.169 -6.179 5.604 1.00 83.94 93 LEU A C 1
ATOM 732 O O . LEU A 1 93 ? 2.453 -6.641 4.709 1.00 83.94 93 LEU A O 1
ATOM 736 N N . VAL A 1 94 ? 4.229 -6.817 6.084 1.00 80.69 94 VAL A N 1
ATOM 737 C CA . VAL A 1 94 ? 4.577 -8.188 5.712 1.00 80.69 94 VAL A CA 1
ATOM 738 C C . VAL A 1 94 ? 4.255 -9.076 6.900 1.00 80.69 94 VAL A C 1
ATOM 740 O O . VAL A 1 94 ? 4.752 -8.855 8.008 1.00 80.69 94 VAL A O 1
ATOM 743 N N . LEU A 1 95 ? 3.386 -10.060 6.673 1.00 80.69 95 LEU A N 1
ATOM 744 C CA . LEU A 1 95 ? 3.096 -11.075 7.672 1.00 80.69 95 LEU A CA 1
ATOM 745 C C . LEU A 1 95 ? 4.177 -12.149 7.621 1.00 80.69 95 LEU A C 1
ATOM 747 O O . LEU A 1 95 ? 4.496 -12.649 6.541 1.00 80.69 95 LEU A O 1
ATOM 751 N N . ASP A 1 96 ? 4.700 -12.515 8.787 1.00 69.81 96 ASP A N 1
ATOM 752 C CA . ASP A 1 96 ? 5.626 -13.636 8.900 1.00 69.81 96 ASP A CA 1
ATOM 753 C C . ASP A 1 96 ? 4.924 -14.937 8.461 1.00 69.81 96 ASP A C 1
ATOM 755 O O . ASP A 1 96 ? 3.788 -15.228 8.870 1.00 69.81 96 ASP A O 1
ATOM 759 N N . SER A 1 97 ? 5.583 -15.705 7.593 1.00 66.56 97 SER A N 1
ATOM 760 C CA . SER A 1 97 ? 5.050 -16.941 7.013 1.00 66.56 97 SER A CA 1
ATOM 761 C C . SER A 1 97 ? 4.819 -18.024 8.074 1.00 66.56 97 SER A C 1
ATOM 763 O O . SER A 1 97 ? 3.917 -18.853 7.922 1.00 66.56 97 SER A O 1
ATOM 765 N N . ASP A 1 98 ? 5.535 -17.969 9.201 1.00 74.12 98 ASP A N 1
ATOM 766 C CA . ASP A 1 98 ? 5.342 -18.888 10.328 1.00 74.12 98 ASP A CA 1
ATOM 767 C C . ASP A 1 98 ? 4.037 -18.621 11.105 1.00 74.12 98 ASP A C 1
ATOM 769 O O . ASP A 1 98 ? 3.476 -19.523 11.751 1.00 74.12 98 ASP A O 1
ATOM 773 N N . LEU A 1 99 ? 3.523 -17.389 11.037 1.00 78.12 99 LEU A N 1
ATOM 774 C CA . LEU A 1 99 ? 2.286 -16.969 11.702 1.00 78.12 99 LEU A CA 1
ATOM 775 C C . LEU A 1 99 ? 1.063 -17.258 10.836 1.00 78.12 99 LEU A C 1
ATOM 777 O O . LEU A 1 99 ? 0.066 -17.801 11.326 1.00 78.12 99 LEU A O 1
ATOM 781 N N . LEU A 1 100 ? 1.151 -16.925 9.546 1.00 80.69 100 LEU A N 1
ATOM 782 C CA . LEU A 1 100 ? 0.105 -17.169 8.563 1.00 80.69 100 LEU A CA 1
ATOM 783 C C . LEU A 1 100 ? 0.460 -18.381 7.697 1.00 80.69 100 LEU A C 1
ATOM 785 O O . LEU A 1 100 ? 0.978 -18.267 6.589 1.00 80.69 100 LEU A O 1
ATOM 789 N N . SER A 1 101 ? 0.115 -19.556 8.213 1.00 80.06 101 SER A N 1
ATOM 790 C CA . SER A 1 101 ? 0.295 -20.830 7.517 1.00 80.06 101 SER A CA 1
ATOM 791 C C . SER A 1 101 ? -0.977 -21.270 6.793 1.00 80.06 101 SER A C 1
ATOM 793 O O . SER A 1 101 ? -2.097 -21.105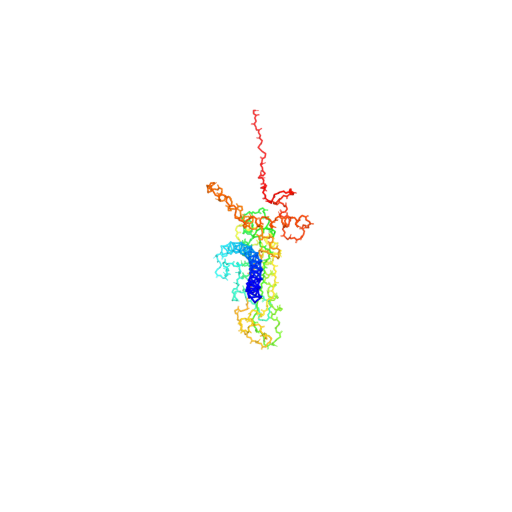 7.291 1.00 80.06 101 SER A O 1
ATOM 795 N N . PHE A 1 102 ? -0.777 -21.894 5.635 1.00 83.25 102 PHE A N 1
ATOM 796 C CA . PHE A 1 102 ? -1.812 -22.548 4.839 1.00 83.25 102 PHE A CA 1
ATOM 797 C C . PHE A 1 102 ? -1.559 -24.051 4.788 1.00 83.25 102 PHE A C 1
ATOM 799 O O . PHE A 1 102 ? -0.407 -24.489 4.850 1.00 83.25 102 PHE A O 1
ATOM 806 N N . GLU A 1 103 ? -2.620 -24.833 4.616 1.00 81.50 103 GLU A N 1
ATOM 807 C CA . GLU A 1 103 ? -2.475 -26.255 4.319 1.00 81.50 103 GLU A CA 1
ATOM 808 C C . GLU A 1 103 ? -1.673 -26.452 3.010 1.00 81.50 103 GLU A C 1
ATOM 810 O O . GLU A 1 103 ? -1.816 -25.662 2.062 1.00 81.50 103 GLU A O 1
ATOM 815 N N . PRO A 1 104 ? -0.803 -27.477 2.921 1.00 76.12 104 PRO A N 1
ATOM 816 C CA . PRO A 1 104 ? 0.051 -27.686 1.754 1.00 76.12 104 PRO A CA 1
ATOM 817 C C . PRO A 1 104 ? -0.748 -27.764 0.446 1.00 76.12 104 PRO A C 1
ATOM 819 O O . PRO A 1 104 ? -1.685 -28.548 0.321 1.00 76.12 104 PRO A O 1
ATOM 822 N N . GLY A 1 105 ? -0.375 -26.942 -0.541 1.00 77.44 105 GLY A N 1
ATOM 823 C CA . GLY A 1 105 ? -1.059 -26.879 -1.842 1.00 77.44 105 GLY A CA 1
ATOM 824 C C . GLY A 1 105 ? -2.498 -26.346 -1.795 1.00 77.44 105 GLY A C 1
ATOM 825 O O . GLY A 1 105 ? -3.205 -26.437 -2.794 1.00 77.44 105 GLY A O 1
ATOM 826 N N . SER A 1 106 ? -2.933 -25.794 -0.660 1.00 83.19 106 SER A N 1
ATOM 827 C CA . SER A 1 106 ? -4.287 -25.291 -0.437 1.00 83.19 106 SER A CA 1
ATOM 828 C C . SER A 1 106 ? -4.282 -23.799 -0.082 1.00 83.19 106 SER A C 1
ATOM 830 O O . SER A 1 106 ? -3.256 -23.213 0.293 1.00 83.19 106 SER A O 1
ATOM 832 N N . ALA A 1 107 ? -5.452 -23.180 -0.234 1.00 87.44 107 ALA A N 1
ATOM 833 C CA . ALA A 1 107 ? -5.767 -21.844 0.263 1.00 87.44 107 ALA A CA 1
ATOM 834 C C . ALA A 1 107 ? -6.416 -21.869 1.659 1.00 87.44 107 ALA A C 1
ATOM 836 O O . ALA A 1 107 ? -6.763 -20.823 2.204 1.00 87.44 107 ALA A O 1
ATOM 837 N N . GLU A 1 108 ? -6.581 -23.053 2.250 1.00 88.62 108 GLU A N 1
ATOM 838 C CA . GLU A 1 108 ? -7.140 -23.198 3.587 1.00 88.62 108 GLU A CA 1
ATOM 839 C C . GLU A 1 108 ? -6.152 -22.725 4.659 1.00 88.62 108 GLU A C 1
ATOM 841 O O . GLU A 1 108 ? -5.030 -23.221 4.761 1.00 88.62 108 GLU A O 1
ATOM 846 N N . ILE A 1 109 ? -6.583 -21.749 5.460 1.00 89.31 109 ILE A N 1
ATOM 847 C CA . ILE A 1 109 ? -5.802 -21.187 6.566 1.00 89.31 109 ILE A CA 1
ATOM 848 C C . ILE A 1 109 ? -5.879 -22.138 7.761 1.00 89.31 109 ILE A C 1
ATOM 850 O O . ILE A 1 109 ? -6.981 -22.528 8.170 1.00 89.31 109 ILE A O 1
ATOM 854 N N . THR A 1 110 ? -4.725 -22.443 8.356 1.00 89.88 110 THR A N 1
ATOM 855 C CA . THR A 1 110 ? -4.628 -23.294 9.551 1.00 89.88 110 THR A CA 1
ATOM 856 C C . THR A 1 110 ? -5.331 -22.662 10.757 1.00 89.88 110 THR A C 1
ATOM 858 O O . THR A 1 110 ? -5.480 -21.442 10.850 1.00 89.88 110 THR A O 1
ATOM 861 N N . ASP A 1 111 ? -5.699 -23.462 11.760 1.00 90.31 111 ASP A N 1
ATOM 862 C CA . ASP A 1 111 ? -6.307 -22.943 12.997 1.00 90.31 111 ASP A CA 1
ATOM 863 C C . ASP A 1 111 ? -5.428 -21.910 13.719 1.00 90.31 111 ASP A C 1
ATOM 865 O O . ASP A 1 111 ? -5.931 -20.984 14.361 1.00 90.31 111 ASP A O 1
ATOM 869 N N . ARG A 1 112 ? -4.100 -22.065 13.625 1.00 88.62 112 ARG A N 1
ATOM 870 C CA . ARG A 1 112 ? -3.138 -21.090 14.155 1.00 88.62 112 ARG A CA 1
ATOM 871 C C . ARG A 1 112 ? -3.240 -19.771 13.390 1.00 88.62 112 ARG A C 1
ATOM 873 O O . ARG A 1 112 ? -3.403 -18.735 14.031 1.00 88.62 112 ARG A O 1
ATOM 880 N N . GLY A 1 113 ? -3.203 -19.827 12.057 1.00 89.00 113 GLY A N 1
ATOM 881 C CA . GLY A 1 113 ? -3.334 -18.652 11.197 1.00 89.00 113 GLY A CA 1
ATOM 882 C C . GLY A 1 113 ? -4.672 -17.936 11.387 1.00 89.00 113 GLY A C 1
ATOM 883 O O . GLY A 1 113 ? -4.705 -16.713 11.466 1.00 89.00 113 GLY A O 1
ATOM 884 N N . ARG A 1 114 ? -5.775 -18.677 11.567 1.00 90.38 114 ARG A N 1
ATOM 885 C CA . ARG A 1 114 ? -7.105 -18.097 11.828 1.00 90.38 114 ARG A CA 1
ATOM 886 C C . ARG A 1 114 ? -7.130 -17.272 13.112 1.00 90.38 114 ARG A C 1
ATOM 888 O O . ARG A 1 114 ? -7.578 -16.134 13.067 1.00 90.38 114 ARG A O 1
ATOM 895 N N . ARG A 1 115 ? -6.608 -17.806 14.224 1.00 88.38 115 ARG A N 1
ATOM 896 C CA . ARG A 1 115 ? -6.531 -17.073 15.503 1.00 88.38 115 ARG A CA 1
ATOM 897 C C . ARG A 1 115 ? -5.644 -15.833 15.411 1.00 88.38 115 ARG A C 1
ATOM 899 O O . ARG A 1 115 ? -5.975 -14.802 15.990 1.00 88.38 115 ARG A O 1
ATOM 906 N N . PHE A 1 116 ? -4.529 -15.934 14.689 1.00 88.94 116 PHE A N 1
ATOM 907 C CA . PHE A 1 116 ? -3.661 -14.790 14.422 1.00 88.94 116 PHE A CA 1
ATOM 908 C C . PHE A 1 116 ? -4.406 -13.703 13.633 1.00 88.94 116 PHE A C 1
ATOM 910 O O . PHE A 1 116 ? -4.400 -12.541 14.044 1.00 88.94 116 PHE A O 1
ATOM 917 N N . LEU A 1 117 ? -5.084 -14.083 12.542 1.00 90.44 117 LEU A N 1
ATOM 918 C CA . LEU A 1 117 ? -5.840 -13.155 11.703 1.00 90.44 117 LEU A CA 1
ATOM 919 C C . LEU A 1 117 ? -6.997 -12.506 12.458 1.00 90.44 117 LEU A C 1
ATOM 921 O O . LEU A 1 117 ? -7.269 -11.343 12.203 1.00 90.44 117 LEU A O 1
ATOM 925 N N . ASP A 1 118 ? -7.627 -13.193 13.410 1.00 88.81 118 ASP A N 1
ATOM 926 C CA . ASP A 1 118 ? -8.704 -12.602 14.216 1.00 88.81 118 ASP A CA 1
ATOM 927 C C . ASP A 1 118 ? -8.213 -11.440 15.072 1.00 88.81 118 ASP A C 1
ATOM 929 O O . ASP A 1 118 ? -8.794 -10.354 15.075 1.00 88.81 118 ASP A O 1
ATOM 933 N N . ALA A 1 119 ? -7.107 -11.663 15.783 1.00 84.69 119 ALA A N 1
ATOM 934 C CA . ALA A 1 119 ? -6.488 -10.632 16.601 1.00 84.69 119 ALA A CA 1
ATOM 935 C C . ALA A 1 119 ? -5.910 -9.509 15.729 1.00 84.69 119 ALA A C 1
ATOM 937 O O . ALA A 1 119 ? -6.047 -8.332 16.050 1.00 84.69 119 ALA A O 1
ATOM 938 N N . PHE A 1 120 ? -5.255 -9.863 14.618 1.00 88.56 120 PHE A N 1
ATOM 939 C CA . PHE A 1 120 ? -4.697 -8.900 13.669 1.00 88.56 120 PHE A CA 1
ATOM 940 C C . PHE A 1 120 ? -5.777 -8.032 13.019 1.00 88.56 120 PHE A C 1
ATOM 942 O O . PHE A 1 120 ? -5.621 -6.815 13.001 1.00 88.56 120 PHE A O 1
ATOM 949 N N . ALA A 1 121 ? -6.884 -8.622 12.554 1.00 89.94 121 ALA A N 1
ATOM 950 C CA . ALA A 1 121 ? -7.971 -7.913 11.885 1.00 89.94 121 ALA A CA 1
ATOM 951 C C . ALA A 1 121 ? -8.471 -6.741 12.719 1.00 89.94 121 ALA A C 1
ATOM 953 O O . ALA A 1 121 ? -8.617 -5.636 12.202 1.00 89.94 121 ALA A O 1
ATOM 954 N N . ARG A 1 122 ? -8.694 -6.967 14.016 1.00 87.56 122 ARG A N 1
ATOM 955 C CA . ARG A 1 122 ? -9.227 -5.946 14.919 1.00 87.56 122 ARG A CA 1
ATOM 956 C C . ARG A 1 122 ? -8.244 -4.806 15.142 1.00 87.56 122 ARG A C 1
ATOM 958 O O . ARG A 1 122 ? -8.624 -3.653 14.962 1.00 87.56 122 ARG A O 1
ATOM 965 N N . SER A 1 123 ? -6.992 -5.109 15.483 1.00 87.12 123 SER A N 1
ATOM 966 C CA . SER A 1 123 ? -5.972 -4.076 15.701 1.00 87.12 123 SER A CA 1
ATOM 967 C C . SER A 1 123 ? -5.689 -3.284 14.425 1.00 87.12 123 SER A C 1
ATOM 969 O O . SER A 1 123 ? -5.721 -2.059 14.448 1.00 87.12 123 SER A O 1
ATOM 971 N N . TYR A 1 124 ? -5.491 -3.974 13.300 1.00 90.12 124 TYR A N 1
ATOM 972 C CA . TYR A 1 124 ? -5.181 -3.350 12.016 1.00 90.12 124 TYR A CA 1
ATOM 973 C C . TYR A 1 124 ? -6.320 -2.458 11.513 1.00 90.12 124 TYR A C 1
ATOM 975 O O . TYR A 1 124 ? -6.102 -1.290 11.198 1.00 90.12 124 TYR A O 1
ATOM 983 N N . SER A 1 125 ? -7.550 -2.979 11.498 1.00 90.06 125 SER A N 1
ATOM 984 C CA . SER A 1 125 ? -8.708 -2.222 11.008 1.00 90.06 125 SER A CA 1
ATOM 985 C C . SER A 1 125 ? -9.026 -1.040 11.917 1.00 90.06 125 SER A C 1
ATOM 987 O O . SER A 1 125 ? -9.389 0.025 11.429 1.00 90.06 125 SER A O 1
ATOM 989 N N . CYS A 1 126 ? -8.856 -1.201 13.234 1.00 87.75 126 CYS A N 1
ATOM 990 C CA . CYS A 1 126 ? -9.079 -0.110 14.171 1.00 87.75 126 CYS A CA 1
ATOM 991 C C . CYS A 1 126 ? -8.013 0.986 14.061 1.00 87.75 126 CYS A C 1
ATOM 993 O O . CYS A 1 126 ? -8.355 2.163 14.149 1.00 87.75 126 CYS A O 1
ATOM 995 N N . ALA A 1 127 ? -6.746 0.625 13.835 1.00 88.25 127 ALA A N 1
ATOM 996 C CA . ALA A 1 127 ? -5.672 1.592 13.622 1.00 88.25 127 ALA A CA 1
ATOM 997 C C . ALA A 1 127 ? -5.923 2.442 12.366 1.00 88.25 127 ALA A C 1
ATOM 999 O O . ALA A 1 127 ? -5.882 3.668 12.440 1.00 88.25 127 ALA A O 1
ATOM 1000 N N . LEU A 1 128 ? -6.269 1.801 11.242 1.00 89.56 128 LEU A N 1
ATOM 1001 C CA . LEU A 1 128 ? -6.606 2.500 9.996 1.00 89.56 128 LEU A CA 1
ATOM 1002 C C . LEU A 1 128 ? -7.838 3.394 10.141 1.00 89.56 128 LEU A C 1
ATOM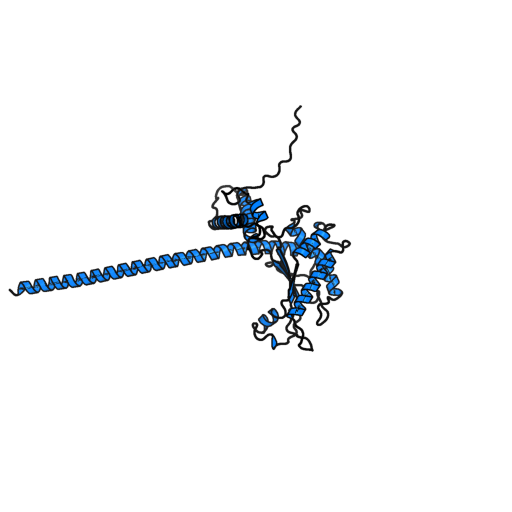 1004 O O . LEU A 1 128 ? -7.814 4.557 9.745 1.00 89.56 128 LEU A O 1
ATOM 1008 N N . TRP A 1 129 ? -8.900 2.862 10.747 1.00 87.94 129 TRP A N 1
ATOM 1009 C CA . TRP A 1 129 ? -10.114 3.626 11.000 1.00 87.94 129 TRP A CA 1
ATOM 1010 C C . TRP A 1 129 ? -9.826 4.856 11.869 1.00 87.94 129 TRP A C 1
ATOM 1012 O O . TRP A 1 129 ? -10.197 5.967 11.509 1.00 87.94 129 TRP A O 1
ATOM 1022 N N . SER A 1 130 ? -9.125 4.670 12.991 1.00 85.75 130 SER A N 1
ATOM 1023 C CA . SER A 1 130 ? -8.822 5.753 13.936 1.00 85.75 130 SER A CA 1
ATOM 1024 C C . SER A 1 130 ? -7.925 6.826 13.320 1.00 85.75 130 SER A C 1
ATOM 1026 O O . SER A 1 130 ? -8.094 8.004 13.632 1.00 85.75 130 SER A O 1
ATOM 1028 N N . TYR A 1 131 ? -6.994 6.427 12.446 1.00 85.69 131 TYR A N 1
ATOM 1029 C CA . TYR A 1 131 ? -6.161 7.352 11.684 1.00 85.69 131 TYR A CA 1
ATOM 1030 C C . TYR A 1 131 ? -7.014 8.251 10.783 1.00 85.69 131 TYR A C 1
ATOM 1032 O O . TYR A 1 131 ? -6.921 9.474 10.877 1.00 85.69 131 TYR A O 1
ATOM 1040 N N . GLU A 1 132 ? -7.888 7.664 9.958 1.00 83.38 132 GLU A N 1
ATOM 1041 C CA . GLU A 1 132 ? -8.699 8.442 9.015 1.00 83.38 132 GLU A CA 1
ATOM 1042 C C . GLU A 1 132 ? -9.777 9.280 9.702 1.00 83.38 132 GLU A C 1
ATOM 1044 O O . GLU A 1 132 ? -10.069 10.383 9.246 1.00 83.38 132 GLU A O 1
ATOM 1049 N N . THR A 1 133 ? -10.351 8.810 10.813 1.00 82.69 133 THR A N 1
ATOM 1050 C CA . THR A 1 133 ? -11.305 9.636 11.558 1.00 82.69 133 THR A CA 1
ATOM 1051 C C . THR A 1 133 ? -10.634 10.654 12.474 1.00 82.69 133 THR A C 1
ATOM 1053 O O . THR A 1 133 ? -11.330 11.454 13.092 1.00 82.69 133 THR A O 1
ATOM 1056 N N . LYS A 1 134 ? -9.298 10.655 12.600 1.00 76.88 134 LYS A N 1
ATOM 1057 C CA . LYS A 1 134 ? -8.549 11.507 13.548 1.00 76.88 134 LYS A CA 1
ATOM 1058 C C . LYS A 1 134 ? -9.085 11.392 14.991 1.00 76.88 134 LYS A C 1
ATOM 1060 O O . LYS A 1 134 ? -9.018 12.342 15.768 1.00 76.88 134 LYS A O 1
ATOM 1065 N N . GLY A 1 135 ? -9.657 10.238 15.346 1.00 65.25 135 GLY A N 1
ATOM 1066 C CA . GLY A 1 135 ? -10.331 10.006 16.629 1.00 65.25 135 GLY A CA 1
ATOM 1067 C C . GLY A 1 135 ? -11.732 10.621 16.766 1.00 65.25 135 GLY A C 1
ATOM 1068 O O . GLY A 1 135 ? -12.388 10.379 17.778 1.00 65.25 135 GLY A O 1
ATOM 1069 N N . ASP A 1 136 ? -12.221 11.359 15.765 1.00 66.38 136 ASP A N 1
ATOM 1070 C CA . ASP A 1 136 ? -13.628 11.742 15.670 1.00 66.38 136 ASP A CA 1
ATOM 1071 C C . ASP A 1 136 ? -14.470 10.484 15.420 1.00 66.38 136 ASP A C 1
ATOM 1073 O O . ASP A 1 136 ? -14.087 9.577 14.677 1.00 66.38 136 ASP A O 1
ATOM 1077 N N . THR A 1 137 ? -15.611 10.389 16.091 1.00 62.44 137 THR A N 1
ATOM 1078 C CA . THR A 1 137 ? -16.507 9.241 15.940 1.00 62.44 137 THR A CA 1
ATOM 1079 C C . THR A 1 137 ? -17.721 9.541 15.074 1.00 62.44 137 THR A C 1
ATOM 1081 O O . THR A 1 137 ? -18.389 8.607 14.640 1.00 62.44 137 THR A O 1
ATOM 1084 N N . GLU A 1 138 ? -17.971 10.805 14.741 1.00 62.41 138 GLU A N 1
ATOM 1085 C CA . GLU A 1 138 ? -19.139 11.204 13.954 1.00 62.41 138 GLU A CA 1
ATOM 1086 C C . GLU A 1 138 ? -18.875 11.156 12.441 1.00 62.41 138 GLU A C 1
ATOM 1088 O O . GLU A 1 138 ? -19.791 10.911 11.654 1.00 62.41 138 GLU A O 1
ATOM 1093 N N . SER A 1 139 ? -17.616 11.313 12.030 1.00 65.56 139 SER A N 1
ATOM 1094 C CA . SER A 1 139 ? -17.215 11.342 10.622 1.00 65.56 139 SER A CA 1
ATOM 1095 C C . SER A 1 139 ? -16.851 9.946 10.096 1.00 65.56 139 SER A C 1
ATOM 1097 O O . SER A 1 139 ? -15.959 9.281 10.624 1.00 65.56 139 SER A O 1
ATOM 1099 N N . ALA A 1 140 ? -17.526 9.489 9.035 1.00 68.25 140 ALA A N 1
ATOM 1100 C CA . ALA A 1 140 ? -17.175 8.243 8.352 1.00 68.25 140 ALA A CA 1
ATOM 1101 C C . ALA A 1 140 ? -15.944 8.449 7.441 1.00 68.25 140 ALA A C 1
ATOM 1103 O O . ALA A 1 140 ? -15.948 9.394 6.646 1.00 68.25 140 ALA A O 1
ATOM 1104 N N . PRO A 1 141 ? -14.926 7.566 7.485 1.00 78.19 141 PRO A N 1
ATOM 1105 C CA . PRO A 1 141 ? -13.763 7.665 6.613 1.00 78.19 141 PRO A CA 1
ATOM 1106 C C . PRO A 1 141 ? -14.151 7.580 5.137 1.00 78.19 141 PRO A C 1
ATOM 1108 O O . PRO A 1 141 ? -14.707 6.576 4.668 1.00 78.19 141 PRO A O 1
ATOM 1111 N N . SER A 1 142 ? -13.808 8.610 4.372 1.00 72.12 142 SER A N 1
ATOM 1112 C CA . SER A 1 142 ? -14.124 8.698 2.950 1.00 72.12 142 SER A CA 1
ATOM 1113 C C . SER A 1 142 ? -12.859 8.484 2.107 1.00 72.12 142 SER A C 1
ATOM 1115 O O . SER A 1 142 ? -11.844 9.127 2.353 1.00 72.12 142 SER A O 1
ATOM 1117 N N . PRO A 1 143 ? -12.900 7.623 1.069 1.00 67.88 143 PRO A N 1
ATOM 1118 C CA . PRO A 1 143 ? -11.756 7.398 0.173 1.00 67.88 143 PRO A CA 1
ATOM 1119 C C . PRO A 1 143 ? -11.431 8.623 -0.704 1.00 67.88 143 PRO A C 1
ATOM 1121 O O . PRO A 1 143 ? -10.457 8.618 -1.458 1.00 67.88 143 PRO A O 1
ATOM 1124 N N . ASN A 1 144 ? -12.274 9.655 -0.635 1.00 65.56 144 ASN A N 1
ATOM 1125 C CA . ASN A 1 144 ? -12.109 10.923 -1.331 1.00 65.56 144 ASN A CA 1
ATOM 1126 C C . ASN A 1 144 ? -11.431 11.992 -0.455 1.00 65.56 144 ASN A C 1
ATOM 1128 O O . ASN A 1 144 ? -11.251 13.118 -0.915 1.00 65.56 144 ASN A O 1
ATOM 1132 N N . GLU A 1 145 ? -11.116 11.682 0.806 1.00 68.31 145 GLU A N 1
ATOM 1133 C CA . GLU A 1 145 ? -10.360 12.586 1.671 1.00 68.31 145 GLU A CA 1
ATOM 1134 C C . GLU A 1 145 ? -8.877 12.611 1.265 1.00 68.31 145 GLU A C 1
ATOM 1136 O O . GLU A 1 145 ? -8.328 11.551 0.935 1.00 68.31 145 GLU A O 1
ATOM 1141 N N . PRO A 1 146 ? -8.210 13.782 1.325 1.00 58.31 146 PRO A N 1
ATOM 1142 C CA . PRO A 1 146 ? -6.753 13.835 1.342 1.00 58.31 146 PRO A CA 1
ATOM 1143 C C . PRO A 1 146 ? -6.240 12.920 2.457 1.00 58.31 146 PRO A C 1
ATOM 1145 O O . PRO A 1 146 ? -6.827 12.856 3.536 1.00 58.31 146 P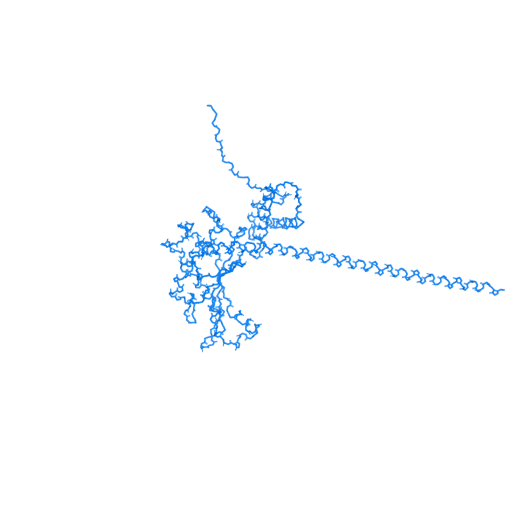RO A O 1
ATOM 1148 N N . SER A 1 147 ? -5.187 12.157 2.187 1.00 65.75 147 SER A N 1
ATOM 1149 C CA . SER A 1 147 ? -4.599 11.122 3.045 1.00 65.75 147 SER A CA 1
ATOM 1150 C C . SER A 1 147 ? -5.459 9.891 3.370 1.00 65.75 147 SER A C 1
ATOM 1152 O O . SER A 1 147 ? -4.995 8.999 4.085 1.00 65.75 147 SER A O 1
ATOM 1154 N N . GLY A 1 148 ? -6.670 9.784 2.814 1.00 75.31 148 GLY A N 1
ATOM 1155 C CA . GLY A 1 148 ? -7.543 8.625 3.004 1.00 75.31 148 GLY A CA 1
ATOM 1156 C C . GLY A 1 148 ? -7.011 7.367 2.313 1.00 75.31 148 GLY A C 1
ATOM 1157 O O . GLY A 1 148 ? -6.538 7.407 1.174 1.00 75.31 148 GLY A O 1
ATOM 1158 N N . VAL A 1 149 ? -7.122 6.205 2.963 1.00 84.44 149 VAL A N 1
ATOM 1159 C CA . VAL A 1 149 ? -6.777 4.934 2.322 1.00 84.44 149 VAL A CA 1
ATOM 1160 C C . VAL A 1 149 ? -7.841 4.626 1.277 1.00 84.44 149 VAL A C 1
ATOM 1162 O O . VAL A 1 149 ? -9.016 4.449 1.594 1.00 84.44 149 VAL A O 1
ATOM 1165 N N . ARG A 1 150 ? -7.440 4.520 0.010 1.00 82.69 150 ARG A N 1
ATOM 1166 C CA . ARG A 1 150 ? -8.349 4.222 -1.106 1.00 82.69 150 ARG A CA 1
ATOM 1167 C C . ARG A 1 150 ? -8.539 2.726 -1.290 1.00 82.69 150 ARG A C 1
ATOM 1169 O O . ARG A 1 150 ? -9.666 2.251 -1.428 1.00 82.69 150 ARG A O 1
ATOM 1176 N N . ARG A 1 151 ? -7.440 1.966 -1.293 1.00 87.88 151 ARG A N 1
ATOM 1177 C CA . ARG A 1 151 ? -7.459 0.500 -1.415 1.00 87.88 151 ARG A CA 1
ATOM 1178 C C . ARG A 1 151 ? -6.442 -0.129 -0.470 1.00 87.88 151 ARG A C 1
ATOM 1180 O O . ARG A 1 151 ? -5.352 0.397 -0.273 1.00 87.88 151 ARG A O 1
ATOM 1187 N N . ILE A 1 152 ? -6.797 -1.290 0.066 1.00 92.19 152 ILE A N 1
ATOM 1188 C CA . ILE A 1 152 ? -5.910 -2.147 0.851 1.00 92.19 152 ILE A CA 1
ATOM 1189 C C . ILE A 1 152 ? -5.683 -3.404 0.023 1.00 92.19 152 ILE A C 1
ATOM 1191 O O . ILE A 1 152 ? -6.573 -4.247 -0.109 1.00 92.19 152 ILE A O 1
ATOM 1195 N N . LEU A 1 153 ? -4.507 -3.514 -0.582 1.00 92.75 153 LEU A N 1
ATOM 1196 C CA . LEU A 1 153 ? -4.161 -4.636 -1.439 1.00 92.75 153 LEU A CA 1
ATOM 1197 C C . LEU A 1 153 ? -3.588 -5.760 -0.581 1.00 92.75 153 LEU A C 1
ATOM 1199 O O . LEU A 1 153 ? -2.495 -5.631 -0.024 1.00 92.75 153 LEU A O 1
ATOM 1203 N N . VAL A 1 154 ? -4.321 -6.867 -0.505 1.00 94.69 154 VAL A N 1
ATOM 1204 C CA . VAL A 1 154 ? -3.876 -8.103 0.141 1.00 94.69 154 VAL A CA 1
ATOM 1205 C C . VAL A 1 154 ? -3.267 -8.978 -0.938 1.00 94.69 154 VAL A C 1
ATOM 1207 O O . VAL A 1 154 ? -3.982 -9.549 -1.756 1.00 94.69 154 VAL A O 1
ATOM 1210 N N . THR A 1 155 ? -1.942 -9.045 -0.980 1.00 92.62 155 THR A N 1
ATOM 1211 C CA . THR A 1 155 ? -1.213 -9.725 -2.050 1.00 92.62 155 THR A CA 1
ATOM 1212 C C . THR A 1 155 ? -0.668 -11.049 -1.555 1.00 92.62 155 THR A C 1
ATOM 1214 O O . THR A 1 155 ? 0.219 -11.075 -0.703 1.00 92.62 155 THR A O 1
ATOM 1217 N N . GLY A 1 156 ? -1.176 -12.146 -2.110 1.00 91.56 156 GLY A N 1
ATOM 1218 C CA . GLY A 1 156 ? -0.617 -13.474 -1.907 1.00 91.56 156 GLY A CA 1
ATOM 1219 C C . GLY A 1 156 ? 0.586 -13.689 -2.815 1.00 91.56 156 GLY A C 1
ATOM 1220 O O . GLY A 1 156 ? 0.530 -13.380 -4.009 1.00 91.56 156 GLY A O 1
ATOM 1221 N N . ARG A 1 157 ? 1.656 -14.248 -2.256 1.00 89.44 157 ARG A N 1
ATOM 1222 C CA . ARG A 1 157 ? 2.873 -14.627 -2.974 1.00 89.44 157 ARG A CA 1
ATOM 1223 C C . ARG A 1 157 ? 3.128 -16.122 -2.809 1.00 89.44 157 ARG A C 1
ATOM 1225 O O . ARG A 1 157 ? 2.690 -16.748 -1.839 1.00 89.44 157 ARG A O 1
ATOM 1232 N N . ALA A 1 158 ? 3.768 -16.700 -3.810 1.00 88.12 158 ALA A N 1
ATOM 1233 C CA . ALA A 1 158 ? 4.193 -18.084 -3.815 1.00 88.12 158 ALA A CA 1
ATOM 1234 C C . ALA A 1 158 ? 5.661 -18.165 -4.232 1.00 88.12 158 ALA A C 1
ATOM 1236 O O . ALA A 1 158 ? 6.210 -17.261 -4.860 1.00 88.12 158 ALA A O 1
ATOM 1237 N N . ASP A 1 159 ? 6.294 -19.270 -3.878 1.00 87.62 159 ASP A N 1
ATOM 1238 C CA . ASP A 1 159 ? 7.596 -19.637 -4.400 1.00 87.62 159 ASP A CA 1
ATOM 1239 C C . ASP A 1 159 ? 7.476 -20.374 -5.737 1.00 87.62 159 ASP A C 1
ATOM 1241 O O . ASP A 1 159 ? 6.390 -20.509 -6.290 1.00 87.62 159 ASP A O 1
ATOM 1245 N N . LEU A 1 160 ? 8.600 -20.843 -6.281 1.00 88.06 160 LEU A N 1
ATOM 1246 C CA . LEU A 1 160 ? 8.634 -21.534 -7.572 1.00 88.06 160 LEU A CA 1
ATOM 1247 C C . LEU A 1 160 ? 8.263 -23.017 -7.453 1.00 88.06 160 LEU A C 1
ATOM 1249 O O . LEU A 1 160 ? 8.224 -23.726 -8.455 1.00 88.06 160 LEU A O 1
ATOM 1253 N N . ASP A 1 161 ? 8.022 -23.512 -6.240 1.00 86.19 161 ASP A N 1
ATOM 1254 C CA . ASP A 1 161 ? 7.610 -24.888 -6.009 1.00 86.19 161 ASP A CA 1
ATOM 1255 C C . ASP A 1 161 ? 6.222 -25.127 -6.613 1.00 86.19 161 ASP A C 1
ATOM 1257 O O . ASP A 1 161 ? 5.233 -24.513 -6.215 1.00 86.19 161 ASP A O 1
ATOM 1261 N N . ARG A 1 162 ? 6.144 -26.038 -7.588 1.00 81.25 162 ARG A N 1
ATOM 1262 C CA . ARG A 1 162 ? 4.872 -26.458 -8.202 1.00 81.25 162 ARG A CA 1
ATOM 1263 C C . ARG A 1 162 ? 4.284 -27.712 -7.568 1.00 81.25 162 ARG A C 1
ATOM 1265 O O . ARG A 1 162 ? 3.378 -28.335 -8.134 1.00 81.25 162 ARG A O 1
ATOM 1272 N N . GLY A 1 163 ? 4.803 -28.091 -6.403 1.00 77.25 163 GLY A N 1
ATOM 1273 C CA . GLY A 1 163 ? 4.434 -29.293 -5.682 1.00 77.25 163 GLY A CA 1
ATOM 1274 C C . GLY A 1 163 ? 4.879 -30.571 -6.394 1.00 77.25 163 GLY A C 1
ATOM 1275 O O . GLY A 1 163 ? 5.381 -30.571 -7.518 1.00 77.25 163 GLY A O 1
ATOM 1276 N N . ALA A 1 164 ? 4.639 -31.708 -5.740 1.00 70.44 164 ALA A N 1
ATOM 1277 C CA . ALA A 1 164 ? 5.097 -33.016 -6.215 1.00 70.44 164 ALA A CA 1
ATOM 1278 C C . ALA A 1 164 ? 4.545 -33.424 -7.598 1.00 70.44 164 ALA A C 1
ATOM 1280 O O . ALA A 1 164 ? 5.134 -34.269 -8.266 1.00 70.44 164 ALA A O 1
ATOM 1281 N N . SER A 1 165 ? 3.415 -32.850 -8.026 1.00 67.81 165 SER A N 1
ATOM 1282 C CA . SER A 1 165 ? 2.786 -33.124 -9.323 1.00 67.81 165 SER A CA 1
ATOM 1283 C C . SER A 1 165 ? 3.201 -32.156 -10.434 1.00 67.81 165 SER A C 1
ATOM 1285 O O . SER A 1 165 ? 2.831 -32.389 -11.582 1.00 67.81 165 SER A O 1
ATOM 1287 N N . GLY A 1 166 ? 3.918 -31.071 -10.116 1.00 71.19 166 GLY A N 1
ATOM 1288 C CA . GLY A 1 166 ? 4.313 -30.033 -11.074 1.00 71.19 166 GLY A CA 1
ATOM 1289 C C . GLY A 1 166 ? 3.160 -29.196 -11.647 1.00 71.19 166 GLY A C 1
ATOM 1290 O O . GLY A 1 166 ? 3.396 -28.366 -12.521 1.00 71.19 166 GLY A O 1
ATOM 1291 N N . ASN A 1 167 ? 1.928 -29.402 -11.168 1.00 74.25 167 ASN A N 1
ATOM 1292 C CA . ASN A 1 167 ? 0.703 -28.831 -11.739 1.00 74.25 167 ASN A CA 1
ATOM 1293 C C . ASN A 1 167 ? 0.080 -27.723 -10.879 1.00 74.25 167 ASN A C 1
ATOM 1295 O O . ASN A 1 167 ? -1.038 -27.292 -11.164 1.00 74.25 167 ASN A O 1
ATOM 1299 N N . VAL A 1 168 ? 0.743 -27.291 -9.803 1.00 80.12 168 VAL A N 1
ATOM 1300 C CA . VAL A 1 168 ? 0.231 -26.179 -8.999 1.00 80.12 168 VAL A CA 1
ATOM 1301 C C . VAL A 1 168 ? 0.389 -24.884 -9.791 1.00 80.12 168 VAL A C 1
ATOM 1303 O O . VAL A 1 168 ? 1.498 -24.475 -10.134 1.00 80.12 168 VAL A O 1
ATOM 1306 N N . ASP A 1 169 ? -0.741 -24.241 -10.076 1.00 87.62 169 ASP A N 1
ATOM 1307 C CA . ASP A 1 169 ? -0.773 -22.879 -10.594 1.00 87.62 169 ASP A CA 1
ATOM 1308 C C . ASP A 1 169 ? -0.579 -21.904 -9.425 1.00 87.62 169 ASP A C 1
ATOM 1310 O O . ASP A 1 169 ? -1.513 -21.585 -8.683 1.00 87.62 169 ASP A O 1
ATOM 1314 N N . ASN A 1 170 ? 0.661 -21.444 -9.259 1.00 88.31 170 ASN A N 1
ATOM 1315 C CA . ASN A 1 170 ? 1.049 -20.522 -8.196 1.00 88.31 170 ASN A CA 1
ATOM 1316 C C . ASN A 1 170 ? 0.340 -19.166 -8.306 1.00 88.31 170 ASN A C 1
ATOM 1318 O O . ASN A 1 170 ? 0.044 -18.542 -7.281 1.00 88.31 170 ASN A O 1
ATOM 1322 N N . GLN A 1 171 ? -0.015 -18.728 -9.517 1.00 89.31 171 GLN A N 1
ATOM 1323 C CA . GLN A 1 171 ? -0.772 -17.496 -9.727 1.00 89.31 171 GLN A CA 1
ATOM 1324 C C . GLN A 1 171 ? -2.195 -17.636 -9.173 1.00 89.31 171 GLN A C 1
ATOM 1326 O O . GLN A 1 171 ? -2.646 -16.790 -8.397 1.00 89.31 171 GLN A O 1
ATOM 1331 N N . ALA A 1 172 ? -2.885 -18.727 -9.510 1.00 90.94 172 ALA A N 1
ATOM 1332 C CA . ALA A 1 172 ? -4.228 -18.991 -8.999 1.00 90.94 172 ALA A CA 1
ATOM 1333 C C . ALA A 1 172 ? -4.232 -19.264 -7.485 1.00 90.94 172 ALA A C 1
ATOM 1335 O O . ALA A 1 172 ? -5.046 -18.691 -6.757 1.00 90.94 172 ALA A O 1
ATOM 1336 N N . LEU A 1 173 ? -3.309 -20.097 -6.994 1.00 90.06 173 LEU A N 1
ATOM 1337 C CA . LEU A 1 173 ? -3.228 -20.473 -5.581 1.00 90.06 173 LEU A CA 1
ATOM 1338 C C . LEU A 1 173 ? -2.944 -19.263 -4.683 1.00 90.06 173 LEU A C 1
ATOM 1340 O O . LEU A 1 173 ? -3.599 -19.083 -3.656 1.00 90.06 173 LEU A O 1
ATOM 1344 N N . SER A 1 174 ? -2.000 -18.407 -5.075 1.00 91.88 174 SER A N 1
ATOM 1345 C CA . SER A 1 174 ? -1.691 -17.186 -4.325 1.00 91.88 174 SER A CA 1
ATOM 1346 C C . SER A 1 174 ? -2.876 -16.210 -4.288 1.00 91.88 174 SER A C 1
ATOM 1348 O O . SER A 1 174 ? -3.152 -15.631 -3.238 1.00 91.88 174 SER A O 1
ATOM 1350 N N . GLY A 1 175 ? -3.640 -16.094 -5.381 1.00 93.31 175 GLY A N 1
ATOM 1351 C CA . GLY A 1 175 ? -4.873 -15.303 -5.416 1.00 93.31 175 GLY A CA 1
ATOM 1352 C C . GLY A 1 175 ? -5.967 -15.854 -4.497 1.00 93.31 175 GLY A C 1
ATOM 1353 O O . GLY A 1 175 ? -6.608 -15.095 -3.771 1.00 93.31 175 GLY A O 1
ATOM 1354 N N . GLN A 1 176 ? -6.145 -17.177 -4.460 1.00 93.75 176 GLN A N 1
ATOM 1355 C CA . GLN A 1 176 ? -7.096 -17.821 -3.545 1.00 93.75 176 GLN A CA 1
ATOM 1356 C C . GLN A 1 176 ? -6.693 -17.648 -2.077 1.00 93.75 176 GLN A C 1
ATOM 1358 O O . GLN A 1 176 ? -7.549 -17.390 -1.235 1.00 93.75 176 GLN A O 1
ATOM 1363 N N . ARG A 1 177 ? -5.395 -17.732 -1.762 1.00 92.00 177 ARG A N 1
ATOM 1364 C CA . ARG A 1 177 ? -4.871 -17.452 -0.416 1.00 92.00 177 ARG A CA 1
ATOM 1365 C C . ARG A 1 177 ? -5.139 -16.012 0.007 1.00 92.00 177 ARG A C 1
ATOM 1367 O O . ARG A 1 177 ? -5.606 -15.787 1.120 1.00 92.00 177 ARG A O 1
ATOM 1374 N N . ALA A 1 178 ? -4.899 -15.049 -0.882 1.00 94.25 178 ALA A N 1
ATOM 1375 C CA . ALA A 1 178 ? -5.211 -13.646 -0.627 1.00 94.25 178 ALA A CA 1
ATOM 1376 C C . ALA A 1 178 ? -6.704 -13.433 -0.335 1.00 94.25 178 ALA A C 1
ATOM 1378 O O . ALA A 1 178 ? -7.053 -12.738 0.619 1.00 94.25 178 ALA A O 1
ATOM 1379 N N . LEU A 1 179 ? -7.585 -14.070 -1.113 1.00 95.31 179 LEU A N 1
ATOM 1380 C CA . LEU A 1 179 ? -9.029 -14.020 -0.887 1.00 95.31 179 LEU A CA 1
ATOM 1381 C C . LEU A 1 179 ? -9.418 -14.639 0.462 1.00 95.31 179 LEU A C 1
ATOM 1383 O O . LEU A 1 179 ? -10.148 -14.012 1.221 1.00 95.31 179 LEU A O 1
ATOM 1387 N N . ALA A 1 180 ? -8.877 -15.812 0.802 1.00 94.25 180 ALA A N 1
ATOM 1388 C CA . ALA A 1 180 ? -9.145 -16.470 2.081 1.00 94.25 180 ALA A CA 1
ATOM 1389 C C . ALA A 1 180 ? -8.749 -15.592 3.280 1.00 94.25 180 ALA A C 1
ATOM 1391 O O . ALA A 1 180 ? -9.448 -15.567 4.295 1.00 94.25 180 ALA A O 1
ATOM 1392 N N . VAL A 1 181 ? -7.648 -14.843 3.162 1.00 94.00 181 VAL A N 1
ATOM 1393 C CA . VAL A 1 181 ? -7.237 -13.863 4.174 1.00 94.00 181 VAL A CA 1
ATOM 1394 C C . VAL A 1 181 ? -8.250 -12.725 4.267 1.00 94.00 181 VAL A C 1
ATOM 1396 O O . VAL A 1 181 ? -8.700 -12.427 5.368 1.00 94.00 181 VAL A O 1
ATOM 1399 N N . VAL A 1 182 ? -8.654 -12.124 3.142 1.00 95.62 182 VAL A N 1
ATOM 1400 C CA . VAL A 1 182 ? -9.669 -11.052 3.118 1.00 95.62 182 VAL A CA 1
ATOM 1401 C C . VAL A 1 182 ? -10.979 -11.509 3.761 1.00 95.62 182 VAL A C 1
ATOM 1403 O O . VAL A 1 182 ? -11.492 -10.829 4.652 1.00 95.62 182 VAL A O 1
ATOM 1406 N N . ASP A 1 183 ? -11.484 -12.680 3.374 1.00 95.25 183 ASP A N 1
ATOM 1407 C CA . ASP A 1 183 ? -12.710 -13.249 3.932 1.00 95.25 183 ASP A CA 1
ATOM 1408 C C . ASP A 1 183 ? -12.572 -13.471 5.439 1.00 95.25 183 ASP A C 1
ATOM 1410 O O . ASP A 1 183 ? -13.472 -13.129 6.211 1.00 95.25 183 ASP A O 1
ATOM 1414 N N . ARG A 1 184 ? -11.417 -13.982 5.891 1.00 93.50 184 ARG A N 1
ATOM 1415 C CA . ARG A 1 184 ? -11.171 -14.193 7.319 1.00 93.50 184 ARG A CA 1
ATOM 1416 C C . ARG A 1 184 ? -11.137 -12.884 8.102 1.00 93.50 184 ARG A C 1
ATOM 1418 O O . ARG A 1 184 ? -11.730 -12.833 9.178 1.00 93.50 184 ARG A O 1
ATOM 1425 N N . LEU A 1 185 ? -10.490 -11.843 7.576 1.00 93.25 185 LEU A N 1
ATOM 1426 C CA . LEU A 1 185 ? -10.445 -10.524 8.213 1.00 93.25 185 LEU A CA 1
ATOM 1427 C C . LEU A 1 185 ? -11.851 -9.941 8.368 1.00 93.25 185 LEU A C 1
ATOM 1429 O O . LEU A 1 185 ? -12.220 -9.506 9.455 1.00 93.25 185 LEU A O 1
ATOM 1433 N N . LEU A 1 186 ? -12.659 -9.977 7.305 1.00 93.25 186 LEU A N 1
ATOM 1434 C CA . LEU A 1 186 ? -14.029 -9.468 7.351 1.00 93.25 186 LEU A CA 1
ATOM 1435 C C . LEU A 1 186 ? -14.900 -10.269 8.323 1.00 93.25 186 LEU A C 1
ATOM 1437 O O . LEU A 1 186 ? -15.691 -9.674 9.054 1.00 93.25 186 LEU A O 1
ATOM 1441 N N . LEU A 1 187 ? -14.736 -11.593 8.375 1.00 91.81 187 LEU A N 1
ATOM 1442 C CA . LEU A 1 187 ? -15.423 -12.440 9.352 1.00 91.81 187 LEU A CA 1
ATOM 1443 C C . LEU A 1 187 ? -15.027 -12.093 10.794 1.00 91.81 187 LEU A C 1
ATOM 1445 O O . LEU A 1 187 ? -15.901 -12.016 11.652 1.00 91.81 187 LEU A O 1
ATOM 1449 N N . ALA A 1 188 ? -13.742 -11.850 11.062 1.00 90.25 188 ALA A N 1
ATOM 1450 C CA . ALA A 1 188 ? -13.247 -11.503 12.396 1.00 90.25 188 ALA A CA 1
ATOM 1451 C C . ALA A 1 188 ? -13.794 -10.166 12.929 1.00 90.25 188 ALA A C 1
ATOM 1453 O O . ALA A 1 188 ? -13.942 -9.992 14.140 1.00 90.25 188 ALA A O 1
ATOM 1454 N N . LEU A 1 189 ? -14.113 -9.230 12.031 1.00 88.50 189 LEU A N 1
ATOM 1455 C CA . LEU A 1 189 ? -14.723 -7.941 12.374 1.00 88.50 189 LEU A CA 1
ATOM 1456 C C . LEU A 1 189 ? -16.234 -8.034 12.627 1.00 88.50 189 LEU A C 1
ATOM 1458 O O . LEU A 1 189 ? -16.791 -7.157 13.274 1.00 88.50 189 LEU A O 1
ATOM 1462 N N . GLY A 1 190 ? -16.902 -9.078 12.125 1.00 80.56 190 GLY A N 1
ATOM 1463 C CA . GLY A 1 190 ? -18.337 -9.288 12.351 1.00 80.56 190 GLY A CA 1
ATOM 1464 C C . GLY A 1 190 ? -18.674 -9.823 13.747 1.00 80.56 190 GLY A C 1
ATOM 1465 O O . GLY A 1 190 ? -19.829 -9.766 14.158 1.00 80.56 190 GLY A O 1
ATOM 1466 N N . ASP A 1 191 ? -17.681 -10.342 14.469 1.00 69.94 191 ASP A N 1
ATOM 1467 C CA . ASP A 1 191 ? -17.834 -10.842 15.832 1.00 69.94 191 ASP A CA 1
ATOM 1468 C C . ASP A 1 191 ? -17.674 -9.689 16.838 1.00 69.94 191 ASP A C 1
ATOM 1470 O O . ASP A 1 191 ? -16.560 -9.213 17.084 1.00 69.94 191 ASP A O 1
ATOM 1474 N N . THR A 1 192 ? -18.801 -9.220 17.383 1.00 61.09 192 THR A N 1
ATOM 1475 C CA . THR A 1 192 ? -18.916 -8.026 18.242 1.00 61.09 192 THR A CA 1
ATOM 1476 C C . THR A 1 192 ? -18.349 -8.203 19.648 1.00 61.09 192 THR A C 1
ATOM 1478 O O . THR A 1 192 ? -18.201 -7.217 20.371 1.00 61.09 192 THR A O 1
ATOM 1481 N N . ASP A 1 193 ? -18.022 -9.434 20.045 1.00 58.31 193 ASP A N 1
ATOM 1482 C CA . ASP A 1 193 ? -17.831 -9.790 21.454 1.00 58.31 193 ASP A CA 1
ATOM 1483 C C . ASP A 1 193 ? -16.376 -9.733 21.930 1.00 58.31 193 ASP A C 1
ATOM 1485 O O . ASP A 1 193 ? -16.077 -10.110 23.065 1.00 58.31 193 ASP A O 1
ATOM 1489 N N . GLY A 1 194 ? -15.437 -9.246 21.113 1.00 54.31 194 GLY A N 1
ATOM 1490 C CA . GLY A 1 194 ? -14.038 -9.219 21.522 1.00 54.31 194 GLY A CA 1
ATOM 1491 C C . GLY A 1 194 ? -13.294 -7.925 21.226 1.00 54.31 194 GLY A C 1
ATOM 1492 O O . GLY A 1 194 ? -13.550 -7.210 20.261 1.00 54.31 194 GLY A O 1
ATOM 1493 N N . GLY A 1 195 ? -12.365 -7.645 22.140 1.00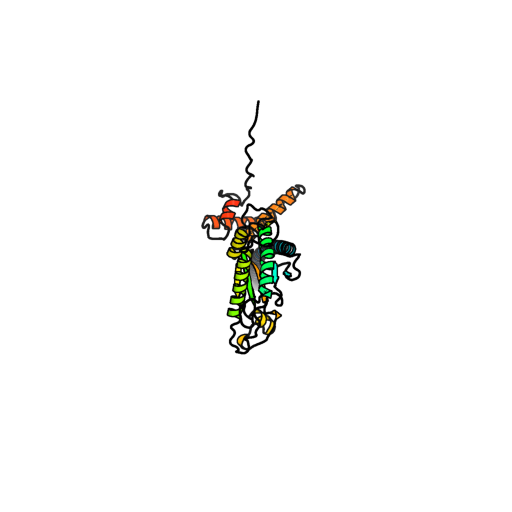 59.00 195 GLY A N 1
ATOM 1494 C CA . GLY A 1 195 ? -11.670 -6.377 22.277 1.00 59.00 195 GLY A CA 1
ATOM 1495 C C . GLY A 1 195 ? -11.003 -5.842 21.011 1.00 59.00 195 GLY A C 1
ATOM 1496 O O . GLY A 1 195 ? -10.543 -6.576 20.138 1.00 59.00 195 GLY A O 1
ATOM 1497 N N . GLY A 1 196 ? -10.919 -4.518 21.004 1.00 56.31 196 GLY A N 1
ATOM 1498 C CA . GLY A 1 196 ? -10.087 -3.647 20.186 1.00 56.31 196 GLY A CA 1
ATOM 1499 C C . GLY A 1 196 ? -10.063 -2.276 20.866 1.00 56.31 196 GLY A C 1
ATOM 1500 O O . GLY A 1 196 ? -10.733 -2.087 21.886 1.00 56.31 196 GLY A O 1
ATOM 1501 N N . GLY A 1 197 ? -9.249 -1.350 20.357 1.00 58.81 197 GLY A N 1
ATOM 1502 C CA . GLY A 1 197 ? -9.039 -0.040 20.982 1.00 58.81 197 GLY A CA 1
ATOM 1503 C C . GLY A 1 197 ? -10.346 0.695 21.304 1.00 58.81 197 GLY A C 1
ATOM 1504 O O . GLY A 1 197 ? -11.353 0.518 20.618 1.00 58.81 197 GLY A O 1
ATOM 1505 N N . ALA A 1 198 ? -10.323 1.540 22.342 1.00 63.41 198 ALA A N 1
ATOM 1506 C CA . ALA A 1 198 ? -11.502 2.254 22.849 1.00 63.41 198 ALA A CA 1
ATOM 1507 C C . ALA A 1 198 ? -12.276 3.031 21.761 1.00 63.41 198 ALA A C 1
ATOM 1509 O O . ALA A 1 198 ? -13.486 3.184 21.875 1.00 63.41 198 ALA A O 1
ATOM 1510 N N . VAL A 1 199 ? -11.588 3.460 20.695 1.00 72.06 199 VAL A N 1
ATOM 1511 C CA . VAL A 1 199 ? -12.143 4.214 19.556 1.00 72.06 199 VAL A CA 1
ATOM 1512 C C . VAL A 1 199 ? -13.100 3.379 18.691 1.00 72.06 199 VAL A C 1
ATOM 1514 O O . VAL A 1 199 ? -14.080 3.905 18.170 1.00 72.06 199 VAL A O 1
ATOM 1517 N N . CYS A 1 200 ? -12.848 2.076 18.548 1.00 80.62 200 CYS A N 1
ATOM 1518 C CA . CYS A 1 200 ? -13.620 1.198 17.657 1.00 80.62 200 CYS A CA 1
ATOM 1519 C C . CYS A 1 200 ? -14.667 0.357 18.399 1.00 80.62 200 CYS A C 1
ATOM 1521 O O . CYS A 1 200 ? -15.461 -0.354 17.777 1.00 80.62 200 CYS A O 1
ATOM 1523 N N . ALA A 1 201 ? -14.678 0.423 19.733 1.00 79.56 201 ALA A N 1
ATOM 1524 C CA . ALA A 1 201 ? -15.627 -0.301 20.563 1.00 79.56 201 ALA A CA 1
ATOM 1525 C C . ALA A 1 201 ? -17.072 0.104 20.217 1.00 79.56 201 ALA A C 1
ATOM 1527 O O . ALA A 1 201 ? -17.423 1.280 20.225 1.00 79.56 201 ALA A O 1
ATOM 1528 N N . GLY A 1 202 ? -17.915 -0.881 19.895 1.00 79.31 202 GLY A N 1
ATOM 1529 C CA . GLY A 1 202 ? -19.316 -0.653 19.518 1.00 79.31 202 GLY A CA 1
ATOM 1530 C C . GLY A 1 202 ? -19.545 -0.194 18.072 1.00 79.31 202 GLY A C 1
ATOM 1531 O O . GLY A 1 202 ? -20.697 -0.069 17.674 1.00 79.31 202 GLY A O 1
ATOM 1532 N N . ARG A 1 203 ? -18.486 -0.001 17.272 1.00 84.38 203 ARG A N 1
ATOM 1533 C CA . ARG A 1 203 ? -18.561 0.482 15.876 1.00 84.38 203 ARG A CA 1
ATOM 1534 C C . ARG A 1 203 ? -18.051 -0.527 14.848 1.00 84.38 203 ARG A C 1
ATOM 1536 O O . ARG A 1 203 ? -17.769 -0.187 13.703 1.00 84.38 203 ARG A O 1
ATOM 1543 N N . TRP A 1 204 ? -17.925 -1.790 15.245 1.00 86.69 204 TRP A N 1
ATOM 1544 C CA . TRP A 1 204 ? -17.341 -2.832 14.402 1.00 86.69 204 TRP A CA 1
ATOM 1545 C C . TRP A 1 204 ? -18.079 -3.060 13.081 1.00 86.69 204 TRP A C 1
ATOM 1547 O O . TRP A 1 204 ? -17.432 -3.425 12.106 1.00 86.69 204 TRP A O 1
ATOM 1557 N N . SER A 1 205 ? -19.384 -2.781 13.006 1.00 87.56 205 SER A N 1
ATOM 1558 C CA . SER A 1 205 ? -20.126 -2.816 11.739 1.00 87.56 205 SER A CA 1
ATOM 1559 C C . SER A 1 205 ? -19.615 -1.774 10.742 1.00 87.56 205 SER A C 1
ATOM 1561 O O . SER A 1 205 ? -19.394 -2.090 9.579 1.00 87.56 205 SER A O 1
ATOM 1563 N N . GLU A 1 206 ? -19.356 -0.552 11.203 1.00 87.94 206 GLU A N 1
ATOM 1564 C CA . GLU A 1 206 ? -18.869 0.551 10.367 1.00 87.94 206 GLU A CA 1
ATOM 1565 C C . GLU A 1 206 ? -17.421 0.301 9.938 1.00 87.94 206 GLU A C 1
ATOM 1567 O O . GLU A 1 206 ? -17.079 0.448 8.765 1.00 87.94 206 GLU A O 1
ATOM 1572 N N . VAL A 1 207 ? -16.588 -0.176 10.869 1.00 89.00 207 VAL A N 1
ATOM 1573 C CA . VAL A 1 207 ? -15.213 -0.603 10.576 1.00 89.00 207 VAL A CA 1
ATOM 1574 C C . VAL A 1 207 ? -15.210 -1.747 9.558 1.00 89.00 207 VAL A C 1
ATOM 1576 O O . VAL A 1 207 ? -14.415 -1.741 8.620 1.00 89.00 207 VAL A O 1
ATOM 1579 N N . GLN A 1 208 ? -16.115 -2.719 9.694 1.00 90.88 208 GLN A N 1
ATOM 1580 C CA . GLN A 1 208 ? -16.250 -3.817 8.741 1.00 90.88 208 GLN A CA 1
ATOM 1581 C C . GLN A 1 208 ? -16.670 -3.313 7.354 1.00 90.88 208 GLN A C 1
ATOM 1583 O O . GLN A 1 208 ? -16.105 -3.766 6.358 1.00 90.88 208 GLN A O 1
ATOM 1588 N N . ASP A 1 209 ? -17.616 -2.377 7.269 1.00 89.69 209 ASP A N 1
ATOM 1589 C CA . ASP A 1 209 ? -18.038 -1.766 6.004 1.00 89.69 209 ASP A CA 1
ATOM 1590 C C . ASP A 1 209 ? -16.893 -0.984 5.345 1.00 89.69 209 ASP A C 1
ATOM 1592 O O . ASP A 1 209 ? -16.652 -1.133 4.143 1.00 89.69 209 ASP A O 1
ATOM 1596 N N . TYR A 1 210 ? -16.118 -0.238 6.137 1.00 90.12 210 TYR A N 1
ATOM 1597 C CA . TYR A 1 210 ? -14.902 0.439 5.686 1.00 90.12 210 TYR A CA 1
ATOM 1598 C C . TYR A 1 210 ? -13.878 -0.532 5.104 1.00 90.12 210 TYR A C 1
ATOM 1600 O O . TYR A 1 210 ? -13.401 -0.323 3.982 1.00 90.12 210 TYR A O 1
ATOM 1608 N N . MET A 1 211 ? -13.586 -1.621 5.818 1.00 92.50 211 MET A N 1
ATOM 1609 C CA . MET A 1 211 ? -12.641 -2.636 5.356 1.00 92.50 211 MET A CA 1
ATOM 1610 C C . MET A 1 211 ? -13.162 -3.343 4.105 1.00 92.50 211 MET A C 1
ATOM 1612 O O . MET A 1 211 ? -12.408 -3.543 3.154 1.00 92.50 211 MET A O 1
ATOM 1616 N N . ARG A 1 212 ? -14.460 -3.670 4.048 1.00 92.44 212 ARG A N 1
ATOM 1617 C CA . ARG A 1 212 ? -15.088 -4.319 2.886 1.00 92.44 212 ARG A CA 1
ATOM 1618 C C . ARG A 1 212 ? -15.003 -3.445 1.638 1.00 92.44 212 ARG A C 1
ATOM 1620 O O . ARG A 1 212 ? -14.728 -3.954 0.553 1.00 92.44 212 ARG A O 1
ATOM 1627 N N . ALA A 1 213 ? -15.193 -2.135 1.780 1.00 89.25 213 ALA A N 1
ATOM 1628 C CA . ALA A 1 213 ? -15.096 -1.205 0.662 1.00 89.25 213 ALA A CA 1
ATOM 1629 C C . ALA A 1 213 ? -13.676 -1.137 0.070 1.00 89.25 213 ALA A C 1
ATOM 1631 O O . ALA A 1 213 ? -13.535 -0.935 -1.139 1.00 89.25 213 ALA A O 1
ATOM 1632 N N . ARG A 1 214 ? -12.630 -1.367 0.878 1.00 90.50 214 ARG A N 1
ATOM 1633 C CA . ARG A 1 214 ? -11.225 -1.085 0.519 1.00 90.50 214 ARG A CA 1
ATOM 1634 C C . ARG A 1 214 ? -10.353 -2.318 0.286 1.00 90.50 214 ARG A C 1
ATOM 1636 O O . ARG A 1 214 ? -9.421 -2.237 -0.512 1.00 90.50 214 ARG A O 1
ATOM 1643 N N . LEU A 1 215 ? -10.636 -3.450 0.927 1.00 93.94 215 LEU A N 1
ATOM 1644 C CA . LEU A 1 215 ? -9.849 -4.676 0.768 1.00 93.94 215 LEU A CA 1
ATOM 1645 C C . LEU A 1 215 ? -9.964 -5.226 -0.657 1.00 93.94 215 LEU A C 1
ATOM 1647 O O . LEU A 1 215 ? -11.062 -5.393 -1.195 1.00 93.94 215 LEU A O 1
ATOM 1651 N N . ARG A 1 216 ? -8.821 -5.516 -1.279 1.00 94.38 216 ARG A N 1
ATOM 1652 C CA . ARG A 1 216 ? -8.728 -6.120 -2.611 1.00 94.38 216 ARG A CA 1
ATOM 1653 C C . ARG A 1 216 ? -7.708 -7.262 -2.583 1.00 94.38 216 ARG A C 1
ATOM 1655 O O . ARG A 1 216 ? -6.529 -6.995 -2.351 1.00 94.38 216 ARG A O 1
ATOM 1662 N N . PRO A 1 217 ? -8.127 -8.519 -2.805 1.00 95.38 217 PRO A N 1
ATOM 1663 C CA . PRO A 1 217 ? -7.197 -9.633 -2.906 1.00 95.38 217 PRO A CA 1
ATOM 1664 C C . PRO A 1 217 ? -6.499 -9.635 -4.271 1.00 95.38 217 PRO A C 1
ATOM 1666 O O . PRO A 1 217 ? -7.134 -9.425 -5.305 1.00 95.38 217 PRO A O 1
ATOM 1669 N N . ILE A 1 218 ? -5.195 -9.900 -4.275 1.00 93.25 218 ILE A N 1
ATOM 1670 C CA . ILE A 1 218 ? -4.358 -9.999 -5.474 1.00 93.25 218 ILE A CA 1
ATOM 1671 C C . ILE A 1 218 ? -3.485 -11.253 -5.372 1.00 93.25 218 ILE A C 1
ATOM 1673 O O . ILE A 1 218 ? -2.852 -11.502 -4.349 1.00 93.25 218 ILE A O 1
ATOM 1677 N N . GLY A 1 219 ? -3.424 -12.039 -6.448 1.00 92.19 219 GLY A N 1
ATOM 1678 C CA . GLY A 1 219 ? -2.423 -13.097 -6.605 1.00 92.19 219 GLY A CA 1
ATOM 1679 C C . GLY A 1 219 ? -1.217 -12.567 -7.370 1.00 92.19 219 GLY A C 1
ATOM 1680 O O . GLY A 1 219 ? -1.367 -12.133 -8.511 1.00 92.19 219 GLY A O 1
ATOM 1681 N N . ALA A 1 220 ? -0.034 -12.581 -6.759 1.00 90.25 220 ALA A N 1
ATOM 1682 C CA . ALA A 1 220 ? 1.220 -12.228 -7.432 1.00 90.25 220 ALA A CA 1
ATOM 1683 C C . ALA A 1 220 ? 1.980 -13.455 -7.966 1.00 90.25 220 ALA A C 1
ATOM 1685 O O . ALA A 1 220 ? 2.951 -13.300 -8.712 1.00 90.25 220 ALA A O 1
ATOM 1686 N N . GLY A 1 221 ? 1.542 -14.657 -7.582 1.00 90.44 221 GLY A N 1
ATOM 1687 C CA . GLY A 1 221 ? 2.163 -15.910 -7.982 1.00 90.44 221 GLY A CA 1
ATOM 1688 C C . GLY A 1 221 ? 3.609 -16.011 -7.526 1.00 90.44 221 GLY A C 1
ATOM 1689 O O . GLY A 1 221 ? 3.972 -15.551 -6.444 1.00 90.44 221 GLY A O 1
ATOM 1690 N N . ASP A 1 222 ? 4.418 -16.619 -8.382 1.00 89.31 222 ASP A N 1
ATOM 1691 C CA . ASP A 1 222 ? 5.847 -16.878 -8.209 1.00 89.31 222 ASP A CA 1
ATOM 1692 C C . ASP A 1 222 ? 6.736 -15.861 -8.944 1.00 89.31 222 ASP A C 1
ATOM 1694 O O . ASP A 1 222 ? 7.961 -16.000 -9.006 1.00 89.31 222 ASP A O 1
ATOM 1698 N N . ARG A 1 223 ? 6.128 -14.803 -9.495 1.00 87.44 223 ARG A N 1
ATOM 1699 C CA . ARG A 1 223 ? 6.804 -13.837 -10.366 1.00 87.44 223 ARG A CA 1
ATOM 1700 C C . ARG A 1 223 ? 7.952 -13.117 -9.668 1.00 87.44 223 ARG A C 1
ATOM 1702 O O . ARG A 1 223 ? 9.000 -12.920 -10.272 1.00 87.44 223 ARG A O 1
ATOM 1709 N N . GLU A 1 224 ? 7.764 -12.710 -8.420 1.00 86.75 224 GLU A N 1
ATOM 1710 C CA . GLU A 1 224 ? 8.796 -11.997 -7.659 1.00 86.75 224 GLU A CA 1
ATOM 1711 C C . GLU A 1 224 ? 9.993 -12.896 -7.345 1.00 86.75 224 GLU A C 1
ATOM 1713 O O . GLU A 1 224 ? 11.135 -12.487 -7.558 1.00 86.75 224 GLU A O 1
ATOM 1718 N N . HIS A 1 225 ? 9.730 -14.141 -6.938 1.00 88.50 225 HIS A N 1
ATOM 1719 C CA . HIS A 1 225 ? 10.767 -15.148 -6.732 1.00 88.50 225 HIS A CA 1
ATOM 1720 C C . HIS A 1 225 ? 11.542 -15.396 -8.033 1.00 88.50 225 HIS A C 1
ATOM 1722 O O . HIS A 1 225 ? 12.769 -15.325 -8.055 1.00 88.50 225 HIS A O 1
ATOM 1728 N N . CYS A 1 226 ? 10.832 -15.561 -9.153 1.00 88.31 226 CYS A N 1
ATOM 1729 C CA . CYS A 1 226 ? 11.455 -15.731 -10.461 1.00 88.31 226 CYS A CA 1
ATOM 1730 C C . CYS A 1 226 ? 12.316 -14.535 -10.890 1.00 88.31 226 CYS A C 1
ATOM 1732 O O . CYS A 1 226 ? 13.405 -14.710 -11.436 1.00 88.31 226 CYS A O 1
ATOM 1734 N N . ILE A 1 227 ? 11.836 -13.306 -10.678 1.00 87.69 227 ILE A N 1
ATOM 1735 C CA . ILE A 1 227 ? 12.592 -12.100 -11.030 1.00 87.69 227 ILE A CA 1
ATOM 1736 C C . ILE A 1 227 ? 13.888 -12.032 -10.229 1.00 87.69 227 ILE A C 1
ATOM 1738 O O . ILE A 1 227 ? 14.931 -11.713 -10.796 1.00 87.69 227 ILE A O 1
ATOM 1742 N N . LYS A 1 228 ? 13.832 -12.355 -8.936 1.00 88.12 228 LYS A N 1
ATOM 1743 C CA . LYS A 1 228 ? 14.994 -12.261 -8.059 1.00 88.12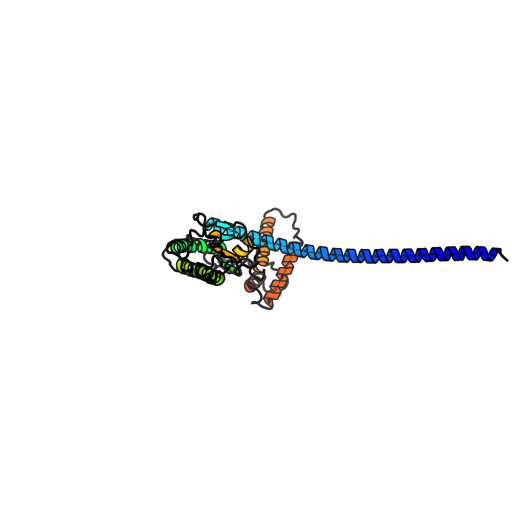 228 LYS A CA 1
ATOM 1744 C C . LYS A 1 228 ? 16.044 -13.339 -8.339 1.00 88.12 228 LYS A C 1
ATOM 1746 O O . LYS A 1 228 ? 17.223 -13.004 -8.386 1.00 88.12 228 LYS A O 1
ATOM 1751 N N . GLU A 1 229 ? 15.634 -14.581 -8.584 1.00 87.06 229 GLU A N 1
ATOM 1752 C CA . GLU A 1 229 ? 16.573 -15.690 -8.824 1.00 87.06 229 GLU A CA 1
ATOM 1753 C C . GLU A 1 229 ? 17.028 -15.797 -10.288 1.00 87.06 229 GLU A C 1
ATOM 1755 O O . GLU A 1 229 ? 18.187 -16.101 -10.565 1.00 87.06 229 GLU A O 1
ATOM 1760 N N . PHE A 1 230 ? 16.139 -15.514 -11.246 1.00 85.88 230 PHE A N 1
ATOM 1761 C CA . PHE A 1 230 ? 16.363 -15.804 -12.672 1.00 85.88 230 PHE A CA 1
ATOM 1762 C C . PHE A 1 230 ? 16.192 -14.587 -13.593 1.00 85.88 230 PHE A C 1
ATOM 1764 O O . PHE A 1 230 ? 16.200 -14.722 -14.818 1.00 85.88 230 PHE A O 1
ATOM 1771 N N . GLY A 1 231 ? 16.005 -13.382 -13.047 1.00 84.69 231 GLY A N 1
ATOM 1772 C CA . GLY A 1 231 ? 15.790 -12.172 -13.849 1.00 84.69 231 GLY A CA 1
ATOM 1773 C C . GLY A 1 231 ? 14.452 -12.151 -14.601 1.00 84.69 231 GLY A C 1
ATOM 1774 O O . GLY A 1 231 ? 14.273 -11.341 -15.508 1.00 84.69 231 GLY A O 1
ATOM 1775 N N . GLY A 1 232 ? 13.511 -13.032 -14.243 1.00 77.75 232 GLY A N 1
ATOM 1776 C CA . GLY A 1 232 ? 12.160 -13.085 -14.813 1.00 77.75 232 GLY A CA 1
ATOM 1777 C C . GLY A 1 232 ? 12.048 -13.876 -16.118 1.00 77.75 232 GLY A C 1
ATOM 1778 O O . GLY A 1 232 ? 11.006 -13.825 -16.772 1.00 77.75 232 GLY A O 1
ATOM 1779 N N . ILE A 1 233 ? 13.104 -14.590 -16.511 1.00 77.62 233 ILE A N 1
ATOM 1780 C CA . ILE A 1 233 ? 13.141 -15.414 -17.720 1.00 77.62 233 ILE A CA 1
ATOM 1781 C C . ILE A 1 233 ? 12.864 -16.872 -17.338 1.00 77.62 233 ILE A C 1
ATOM 1783 O O . ILE A 1 233 ? 13.433 -17.382 -16.382 1.00 77.62 233 ILE A O 1
ATOM 1787 N N . ASP A 1 234 ? 11.998 -17.535 -18.107 1.00 77.25 234 ASP A N 1
ATOM 1788 C CA . ASP A 1 234 ? 11.734 -18.980 -18.028 1.00 77.25 234 ASP A CA 1
ATOM 1789 C C . ASP A 1 234 ? 11.339 -19.510 -16.633 1.00 77.25 234 ASP A C 1
ATOM 1791 O O . ASP A 1 234 ? 11.702 -20.613 -16.229 1.00 77.25 234 ASP A O 1
ATOM 1795 N N . CYS A 1 235 ? 10.515 -18.753 -15.898 1.00 76.88 235 CYS A N 1
ATOM 1796 C CA . CYS A 1 235 ? 9.967 -19.169 -14.595 1.00 76.88 235 CYS A CA 1
ATOM 1797 C C . CYS A 1 235 ? 9.287 -20.554 -14.655 1.00 76.88 235 CYS A C 1
ATOM 1799 O O . CYS A 1 235 ? 9.240 -21.291 -13.674 1.00 76.88 235 CYS A O 1
ATOM 1801 N N . GLY A 1 236 ? 8.777 -20.929 -15.835 1.00 75.62 236 GLY A N 1
ATOM 1802 C CA . GLY A 1 236 ? 8.200 -22.232 -16.166 1.00 75.62 236 GLY A CA 1
ATOM 1803 C C . GLY A 1 236 ? 9.150 -23.423 -16.001 1.00 75.62 236 GLY A C 1
ATOM 1804 O O . GLY A 1 236 ? 8.691 -24.521 -15.697 1.00 75.62 236 GLY A O 1
ATOM 1805 N N . ALA A 1 237 ? 10.454 -23.234 -16.171 1.00 78.81 237 ALA A N 1
ATOM 1806 C CA . ALA A 1 237 ? 11.429 -24.323 -16.161 1.00 78.81 237 ALA A CA 1
ATOM 1807 C C . ALA A 1 237 ? 12.010 -24.624 -14.772 1.00 78.81 237 ALA A C 1
ATOM 1809 O O . ALA A 1 237 ? 12.642 -25.665 -14.579 1.00 78.81 237 ALA A O 1
ATOM 1810 N N . HIS A 1 238 ? 11.792 -23.738 -13.800 1.00 81.62 238 HIS A N 1
ATOM 1811 C CA . HIS A 1 238 ? 12.389 -23.828 -12.473 1.00 81.62 238 HIS A CA 1
ATOM 1812 C C . HIS A 1 238 ? 11.359 -24.259 -11.426 1.00 81.62 238 HIS A C 1
ATOM 1814 O O . HIS A 1 238 ? 10.219 -23.803 -11.432 1.00 81.62 238 HIS A O 1
ATOM 1820 N N . SER A 1 239 ? 11.776 -25.151 -10.524 1.00 84.56 239 SER A N 1
ATOM 1821 C CA . SER A 1 239 ? 11.001 -25.556 -9.350 1.00 84.56 239 SER A CA 1
ATOM 1822 C C . SER A 1 239 ? 11.906 -25.483 -8.134 1.00 84.56 239 SER A C 1
ATOM 1824 O O . SER A 1 239 ? 12.811 -26.304 -7.979 1.00 84.56 239 SER A O 1
ATOM 1826 N N . GLN A 1 240 ? 11.674 -24.486 -7.289 1.00 84.50 240 GLN A N 1
ATOM 1827 C CA . GLN A 1 240 ? 12.475 -24.233 -6.099 1.00 84.50 240 GLN A CA 1
ATOM 1828 C C . GLN A 1 240 ? 11.562 -23.869 -4.938 1.00 84.50 240 GLN A C 1
ATOM 1830 O O . GLN A 1 240 ? 10.792 -22.910 -5.013 1.00 84.50 240 GLN A O 1
ATOM 1835 N N . SER A 1 241 ? 11.680 -24.653 -3.867 1.00 84.81 241 SER A N 1
ATOM 1836 C CA . SER A 1 241 ? 11.016 -24.356 -2.607 1.00 84.81 241 SER A CA 1
ATOM 1837 C C . SER A 1 241 ? 11.760 -23.238 -1.899 1.00 84.81 241 SER A C 1
ATOM 1839 O O . SER A 1 241 ? 12.944 -23.382 -1.604 1.00 84.81 241 SER A O 1
ATOM 1841 N N . ASP A 1 242 ? 11.041 -22.173 -1.577 1.00 84.62 242 ASP A N 1
ATOM 1842 C CA . ASP A 1 242 ? 11.550 -2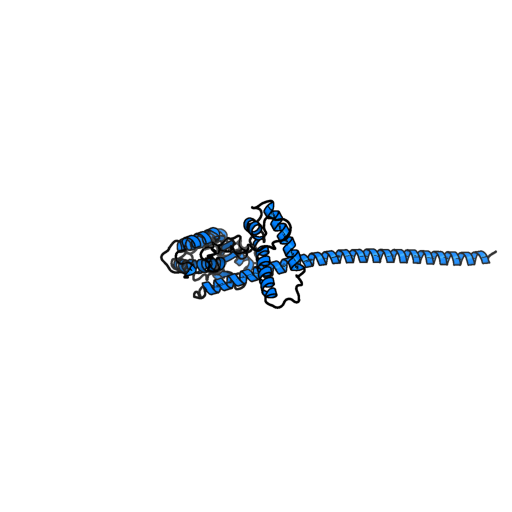1.061 -0.786 1.00 84.62 242 ASP A CA 1
ATOM 1843 C C . ASP A 1 242 ? 10.431 -20.502 0.116 1.00 84.62 242 ASP A C 1
ATOM 1845 O O . ASP A 1 242 ? 9.522 -19.814 -0.359 1.00 84.62 242 ASP A O 1
ATOM 1849 N N . PRO A 1 243 ? 10.450 -20.818 1.422 1.00 79.56 243 PRO A N 1
ATOM 1850 C CA . PRO A 1 243 ? 9.444 -20.347 2.368 1.00 79.56 243 PRO A CA 1
ATOM 1851 C C . PRO A 1 243 ? 9.318 -18.822 2.453 1.00 79.56 243 PRO A C 1
ATOM 1853 O O . PRO A 1 243 ? 8.226 -18.338 2.752 1.00 79.56 243 PRO A O 1
ATOM 1856 N N . ASP A 1 244 ? 10.375 -18.065 2.146 1.00 81.56 244 ASP A N 1
ATOM 1857 C CA . ASP A 1 244 ? 10.375 -16.605 2.282 1.00 81.56 244 ASP A CA 1
ATOM 1858 C C . ASP A 1 244 ? 9.435 -15.938 1.268 1.00 81.56 244 ASP A C 1
ATOM 1860 O O . ASP A 1 244 ? 8.925 -14.844 1.515 1.00 81.56 244 ASP A O 1
ATOM 1864 N N . TYR A 1 245 ? 9.134 -16.611 0.151 1.00 83.06 245 TYR A N 1
ATOM 1865 C CA . TYR A 1 245 ? 8.176 -16.142 -0.859 1.00 83.06 245 TYR A CA 1
ATOM 1866 C C . TYR A 1 245 ? 6.757 -16.681 -0.652 1.00 83.06 245 TYR A C 1
ATOM 1868 O O . TYR A 1 245 ? 5.841 -16.300 -1.380 1.00 83.06 245 TYR A O 1
ATOM 1876 N N . ARG A 1 246 ? 6.537 -17.537 0.353 1.00 83.81 246 ARG A N 1
ATOM 1877 C CA . ARG A 1 246 ? 5.214 -18.065 0.722 1.00 83.81 246 ARG A CA 1
ATOM 1878 C C . ARG A 1 246 ? 4.559 -17.166 1.767 1.00 83.81 246 ARG A C 1
ATOM 1880 O O . ARG A 1 246 ? 4.331 -17.580 2.900 1.00 83.81 246 ARG A O 1
ATOM 1887 N N . ASN A 1 247 ? 4.265 -15.927 1.395 1.00 85.44 247 ASN A N 1
ATOM 1888 C CA . ASN A 1 247 ? 3.743 -14.933 2.328 1.00 85.44 247 ASN A CA 1
ATOM 1889 C C . ASN A 1 247 ? 2.538 -14.167 1.766 1.00 85.44 247 ASN A C 1
ATOM 1891 O O . ASN A 1 247 ? 2.160 -14.291 0.597 1.00 85.44 247 ASN A O 1
ATOM 1895 N N . VAL A 1 248 ? 1.909 -13.389 2.646 1.00 89.44 248 VAL A N 1
ATOM 1896 C CA . VAL A 1 248 ? 0.847 -12.449 2.292 1.00 89.44 248 VAL A CA 1
ATOM 1897 C C . VAL A 1 248 ? 1.262 -11.071 2.778 1.00 89.44 248 VAL A C 1
ATOM 1899 O O . VAL A 1 248 ? 1.655 -10.901 3.932 1.00 89.44 248 VAL A O 1
ATOM 1902 N N . THR A 1 249 ? 1.166 -10.086 1.892 1.00 89.88 249 THR A N 1
ATOM 1903 C CA . THR A 1 249 ? 1.510 -8.696 2.198 1.00 89.88 249 THR A CA 1
ATOM 1904 C C . THR A 1 249 ? 0.287 -7.797 2.095 1.00 89.88 249 THR A C 1
ATOM 1906 O O . THR A 1 249 ? -0.612 -8.037 1.289 1.00 89.88 249 THR A O 1
ATOM 1909 N N . PHE A 1 250 ? 0.259 -6.754 2.917 1.00 91.00 250 PHE A N 1
ATOM 1910 C CA . PHE A 1 250 ? -0.756 -5.709 2.916 1.00 91.00 250 PHE A CA 1
ATOM 1911 C C . PHE A 1 250 ? -0.094 -4.430 2.441 1.00 91.00 250 PHE A C 1
ATOM 1913 O O . PHE A 1 250 ? 0.880 -3.983 3.039 1.00 91.00 250 PHE A O 1
ATOM 1920 N N . SER A 1 251 ? -0.602 -3.842 1.367 1.00 88.56 251 SER A N 1
ATOM 1921 C CA . SER A 1 251 ? -0.121 -2.550 0.876 1.00 88.56 251 SER A CA 1
ATOM 1922 C C . SER A 1 251 ? -1.275 -1.573 0.733 1.00 88.56 251 SER A C 1
ATOM 1924 O O . SER A 1 251 ? -2.408 -1.967 0.450 1.00 88.56 251 SER A O 1
ATOM 1926 N N . LEU A 1 252 ? -0.983 -0.302 0.983 1.00 86.94 252 LEU A N 1
ATOM 1927 C CA . LEU A 1 252 ? -1.970 0.764 1.034 1.00 86.94 252 LEU A CA 1
ATOM 1928 C C . LEU A 1 252 ? -1.823 1.632 -0.207 1.00 86.94 252 LEU A C 1
ATOM 1930 O O . LEU A 1 252 ? -0.759 2.192 -0.482 1.00 86.94 252 LEU A O 1
ATOM 1934 N N . ASP A 1 253 ? -2.906 1.733 -0.962 1.00 82.06 253 ASP A N 1
ATOM 1935 C CA . ASP A 1 253 ? -3.031 2.703 -2.034 1.00 82.06 253 ASP A CA 1
ATOM 1936 C C . ASP A 1 253 ? -3.734 3.943 -1.483 1.00 82.06 253 ASP A C 1
ATOM 1938 O O . ASP A 1 253 ? -4.900 3.881 -1.088 1.00 82.06 253 ASP A O 1
ATOM 1942 N N . VAL A 1 254 ? -2.992 5.046 -1.431 1.00 74.50 254 VAL A N 1
ATOM 1943 C CA . VAL A 1 254 ? -3.431 6.335 -0.874 1.00 74.50 254 VAL A CA 1
ATOM 1944 C C . VAL A 1 254 ? -3.621 7.373 -1.983 1.00 74.50 254 VAL A C 1
ATOM 1946 O O . VAL A 1 254 ? -4.441 8.274 -1.875 1.00 74.50 254 VAL A O 1
ATOM 1949 N N . THR A 1 255 ? -2.906 7.233 -3.101 1.00 61.97 255 THR A N 1
ATOM 1950 C CA . THR A 1 255 ? -2.891 8.237 -4.174 1.00 61.97 255 THR A CA 1
ATOM 1951 C C . THR A 1 255 ? -3.904 7.963 -5.266 1.00 61.97 255 THR A C 1
ATOM 1953 O O . THR A 1 255 ? -4.295 8.902 -5.951 1.00 61.97 255 THR A O 1
ATOM 1956 N N . GLY A 1 256 ? -4.399 6.725 -5.394 1.00 59.62 256 GLY A N 1
ATOM 1957 C CA . GLY A 1 256 ? -5.299 6.314 -6.474 1.00 59.62 256 GLY A CA 1
ATOM 1958 C C . GLY A 1 256 ? -4.719 6.562 -7.873 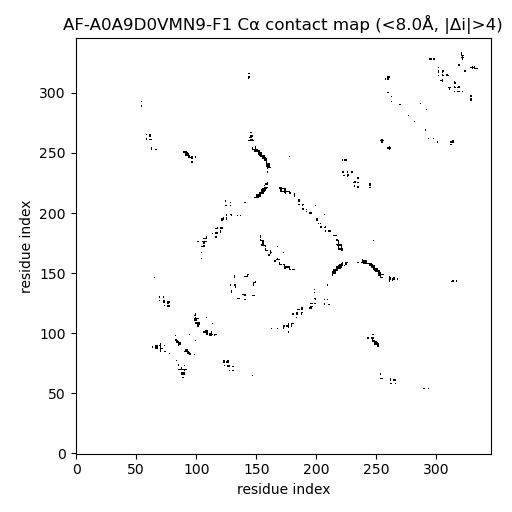1.00 59.62 256 GLY A C 1
ATOM 1959 O O . GLY A 1 256 ? -3.595 7.035 -8.028 1.00 59.62 256 GLY A O 1
ATOM 1960 N N . ASP A 1 257 ? -5.492 6.223 -8.903 1.00 51.72 257 ASP A N 1
ATOM 1961 C CA . ASP A 1 257 ? -5.031 6.282 -10.300 1.00 51.72 257 ASP A CA 1
ATOM 1962 C C . ASP A 1 257 ? -5.110 7.704 -10.904 1.00 51.72 257 ASP A C 1
ATOM 1964 O O . ASP A 1 257 ? -4.572 7.952 -11.981 1.00 51.72 257 ASP A O 1
ATOM 1968 N N . ASP A 1 258 ? -5.758 8.649 -10.212 1.00 53.03 258 ASP A N 1
ATOM 1969 C CA . ASP A 1 258 ? -6.083 9.992 -10.710 1.00 53.03 258 ASP A CA 1
ATOM 1970 C C . ASP A 1 258 ? -5.278 11.139 -10.076 1.00 53.03 258 ASP A C 1
ATOM 1972 O O . ASP A 1 258 ? -5.549 12.300 -10.378 1.00 53.03 258 ASP A O 1
ATOM 1976 N N . MET A 1 259 ? -4.316 10.845 -9.187 1.00 58.97 259 MET A N 1
ATOM 1977 C CA . MET A 1 259 ? -3.478 11.829 -8.466 1.00 58.97 259 MET A CA 1
ATOM 1978 C C . MET A 1 259 ? -4.268 12.930 -7.729 1.00 58.97 259 MET A C 1
ATOM 1980 O O . MET A 1 259 ? -3.698 13.888 -7.218 1.00 58.97 259 MET A O 1
ATOM 1984 N N . THR A 1 260 ? -5.588 12.801 -7.626 1.00 61.53 260 THR A N 1
ATOM 1985 C CA . THR A 1 260 ? -6.465 13.865 -7.132 1.00 61.53 260 THR A CA 1
ATOM 1986 C C . THR A 1 260 ? -6.363 13.985 -5.612 1.00 61.53 260 THR A C 1
ATOM 1988 O O . THR A 1 260 ? -6.332 15.090 -5.075 1.00 61.53 260 THR A O 1
ATOM 1991 N N . GLY A 1 261 ? -6.197 12.849 -4.922 1.00 58.59 261 GLY A N 1
ATOM 1992 C CA . GLY A 1 261 ? -5.880 12.824 -3.492 1.00 58.59 261 GLY A CA 1
ATOM 1993 C C . GLY A 1 261 ? -4.543 13.497 -3.181 1.00 58.59 261 GLY A C 1
ATOM 1994 O O . GLY A 1 261 ? -4.431 14.201 -2.188 1.00 58.59 261 GLY A O 1
ATOM 1995 N N . LEU A 1 262 ? -3.559 13.377 -4.077 1.00 62.41 262 LEU A N 1
ATOM 1996 C CA . LEU A 1 262 ? -2.282 14.061 -3.916 1.00 62.41 262 LEU A CA 1
ATOM 1997 C C . LEU A 1 262 ? -2.435 15.583 -3.981 1.00 62.41 262 LEU A C 1
ATOM 1999 O O . LEU A 1 262 ? -1.897 16.285 -3.134 1.00 62.41 262 LEU A O 1
ATOM 2003 N N . LEU A 1 263 ? -3.148 16.094 -4.987 1.00 61.66 263 LEU A N 1
ATOM 2004 C CA . LEU A 1 263 ? -3.358 17.536 -5.139 1.00 61.66 263 LEU A CA 1
ATOM 2005 C C . LEU A 1 263 ? -4.066 18.130 -3.916 1.00 61.66 263 LEU A C 1
ATOM 2007 O O . LEU A 1 263 ? -3.709 19.217 -3.470 1.00 61.66 263 LEU A O 1
ATOM 2011 N N . LEU A 1 264 ? -5.012 17.392 -3.329 1.00 61.72 264 LEU A N 1
ATOM 2012 C CA . LEU A 1 264 ? -5.658 17.777 -2.075 1.00 61.72 264 LEU A CA 1
ATOM 2013 C C . LEU A 1 264 ? -4.693 17.739 -0.880 1.00 61.72 264 LEU A C 1
ATOM 2015 O O . LEU A 1 264 ? -4.690 18.688 -0.097 1.00 61.72 264 LEU A O 1
ATOM 2019 N N . ASP A 1 265 ? -3.841 16.712 -0.767 1.00 60.44 265 ASP A N 1
ATOM 2020 C CA . ASP A 1 265 ? -2.810 16.635 0.279 1.00 60.44 265 ASP A CA 1
ATOM 2021 C C . ASP A 1 265 ? -1.861 17.838 0.207 1.00 60.44 265 ASP A C 1
ATOM 2023 O O . ASP A 1 265 ? -1.485 18.385 1.243 1.00 60.44 265 ASP A O 1
ATOM 2027 N N . VAL A 1 266 ? -1.487 18.284 -1.000 1.00 62.81 266 VAL A N 1
ATOM 2028 C CA . VAL A 1 266 ? -0.618 19.458 -1.176 1.00 62.81 266 VAL A CA 1
ATOM 2029 C C . VAL A 1 266 ? -1.294 20.729 -0.677 1.00 62.81 266 VAL A C 1
ATOM 2031 O O . VAL A 1 266 ? -0.657 21.539 -0.011 1.00 62.81 266 VAL A O 1
ATOM 2034 N N . VAL A 1 267 ? -2.583 20.898 -0.974 1.00 60.72 267 VAL A N 1
ATOM 2035 C CA . VAL A 1 267 ? -3.373 22.065 -0.556 1.00 60.72 267 VAL A CA 1
ATOM 2036 C C . VAL A 1 267 ? -3.585 22.079 0.955 1.00 60.72 267 VAL A C 1
ATOM 2038 O O . VAL A 1 267 ? -3.549 23.139 1.578 1.00 60.72 267 VAL A O 1
ATOM 2041 N N . GLU A 1 268 ? -3.811 20.920 1.575 1.00 61.38 268 GLU A N 1
ATOM 2042 C CA . GLU A 1 268 ? -3.878 20.821 3.036 1.00 61.38 268 GLU A CA 1
ATOM 2043 C C . GLU A 1 268 ? -2.514 21.150 3.656 1.00 61.38 268 GLU A C 1
ATOM 2045 O O . GLU A 1 268 ? -2.436 21.968 4.574 1.00 61.38 268 GLU A O 1
ATOM 2050 N N . LEU A 1 269 ? -1.425 20.602 3.106 1.00 56.22 269 LEU A N 1
ATOM 2051 C CA . LEU A 1 269 ? -0.075 20.891 3.581 1.00 56.22 269 LEU A CA 1
ATOM 2052 C C . LEU A 1 269 ? 0.264 22.381 3.433 1.00 56.22 269 LEU A C 1
ATOM 2054 O O . LEU A 1 269 ? 0.782 22.978 4.376 1.00 56.22 269 LEU A O 1
ATOM 2058 N N . SER A 1 270 ? -0.082 23.008 2.305 1.00 55.00 270 SER A N 1
ATOM 2059 C CA . SER A 1 270 ? 0.159 24.436 2.081 1.00 55.00 270 SER A CA 1
ATOM 2060 C C . SER A 1 270 ? -0.592 25.293 3.091 1.00 55.00 270 SER A C 1
ATOM 2062 O O . SER A 1 270 ? -0.001 26.208 3.648 1.00 55.00 270 SER A O 1
ATOM 2064 N N . LYS A 1 271 ? -1.851 24.953 3.403 1.00 56.72 271 LYS A N 1
ATOM 2065 C CA . LYS A 1 271 ? -2.628 25.637 4.447 1.00 56.72 271 LYS A CA 1
ATOM 2066 C C . LYS A 1 271 ? -1.953 25.520 5.810 1.00 56.72 271 LYS A C 1
ATOM 2068 O O . LYS A 1 271 ? -1.777 26.526 6.479 1.00 56.72 271 LYS A O 1
ATOM 2073 N N . THR A 1 272 ? -1.493 24.327 6.197 1.00 52.66 272 THR A N 1
ATOM 2074 C CA . THR A 1 272 ? -0.798 24.158 7.488 1.00 52.66 272 THR A CA 1
ATOM 2075 C C . THR A 1 272 ? 0.530 24.916 7.562 1.00 52.66 272 THR A C 1
ATOM 2077 O O . THR A 1 272 ? 0.900 25.404 8.629 1.00 52.66 272 THR A O 1
ATOM 2080 N N . VAL A 1 273 ? 1.247 25.034 6.441 1.00 53.53 273 VAL A N 1
ATOM 2081 C CA . VAL A 1 273 ? 2.490 25.810 6.342 1.00 53.53 273 VAL A CA 1
ATOM 2082 C C . VAL A 1 273 ? 2.200 27.311 6.376 1.00 53.53 273 VAL A C 1
ATOM 2084 O O . VAL A 1 273 ? 2.912 28.037 7.066 1.00 53.53 273 VAL A O 1
ATOM 2087 N N . ASP A 1 274 ? 1.143 27.765 5.701 1.00 50.00 274 ASP A N 1
ATOM 2088 C CA . ASP A 1 274 ? 0.678 29.153 5.739 1.00 50.00 274 ASP A CA 1
ATOM 2089 C C . ASP A 1 274 ? 0.218 29.540 7.155 1.00 50.00 274 ASP A C 1
ATOM 2091 O O . ASP A 1 274 ? 0.661 30.560 7.680 1.00 50.00 274 ASP A O 1
ATOM 2095 N N . ASP A 1 275 ? -0.566 28.694 7.826 1.00 48.34 275 ASP A N 1
ATOM 2096 C CA . ASP A 1 275 ? -1.025 28.905 9.205 1.00 48.34 275 ASP A CA 1
ATOM 2097 C C . ASP A 1 275 ? 0.156 28.937 10.199 1.00 48.34 275 ASP A C 1
ATOM 2099 O O . ASP A 1 275 ? 0.197 29.755 11.124 1.00 48.34 275 ASP A O 1
ATOM 2103 N N . ALA A 1 276 ? 1.161 28.075 9.998 1.00 44.09 276 ALA A N 1
ATOM 2104 C CA . ALA A 1 276 ? 2.384 28.061 10.801 1.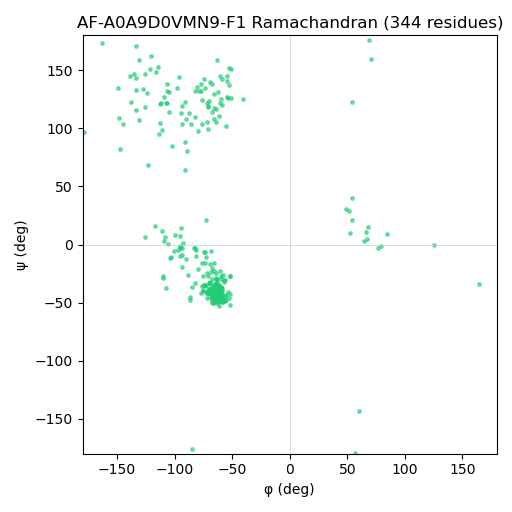00 44.09 276 ALA A CA 1
ATOM 2105 C C . ALA A 1 276 ? 3.280 29.287 10.540 1.00 44.09 276 ALA A C 1
ATOM 2107 O O . ALA A 1 276 ? 3.930 29.776 11.467 1.00 44.09 276 ALA A O 1
ATOM 2108 N N . ALA A 1 277 ? 3.305 29.803 9.308 1.00 47.75 277 ALA A N 1
ATOM 2109 C CA . ALA A 1 277 ? 4.010 31.030 8.945 1.00 47.75 277 ALA A CA 1
ATOM 2110 C C . ALA A 1 277 ? 3.298 32.283 9.484 1.00 47.75 277 ALA A C 1
ATOM 2112 O O . ALA A 1 277 ? 3.958 33.221 9.928 1.00 47.75 277 ALA A O 1
ATOM 2113 N N . GLU A 1 278 ? 1.964 32.292 9.529 1.00 47.72 278 GLU A N 1
ATOM 2114 C CA . GLU A 1 278 ? 1.181 33.370 10.145 1.00 47.72 278 GLU A CA 1
ATOM 2115 C C . GLU A 1 278 ? 1.362 33.428 11.670 1.00 47.72 278 GLU A C 1
ATOM 2117 O O . GLU A 1 278 ? 1.360 34.514 12.255 1.00 47.72 278 GLU A O 1
ATOM 2122 N N . ALA A 1 279 ? 1.626 32.288 12.316 1.00 49.03 279 ALA A N 1
ATOM 2123 C CA . ALA A 1 279 ? 2.016 32.232 13.725 1.00 49.03 279 ALA A CA 1
ATOM 2124 C C . ALA A 1 279 ? 3.464 32.711 13.994 1.00 49.03 279 ALA A C 1
ATOM 2126 O O . ALA A 1 279 ? 3.804 33.010 15.143 1.00 49.03 279 ALA A O 1
ATOM 2127 N N . ALA A 1 280 ? 4.313 32.808 12.964 1.00 43.59 280 ALA A N 1
ATOM 2128 C CA . ALA A 1 280 ? 5.745 33.088 13.061 1.00 43.59 280 ALA A CA 1
ATOM 2129 C C . ALA A 1 280 ? 6.161 34.335 12.248 1.00 43.59 280 ALA A C 1
ATOM 2131 O O . ALA A 1 280 ? 6.906 34.233 11.287 1.00 43.59 280 ALA A O 1
ATOM 2132 N N . ASP A 1 281 ? 5.714 35.515 12.688 1.00 42.75 281 ASP A N 1
ATOM 2133 C CA . ASP A 1 281 ? 6.163 36.864 12.282 1.00 42.75 281 ASP A CA 1
ATOM 2134 C C . ASP A 1 281 ? 6.150 37.226 10.768 1.00 42.75 281 ASP A C 1
ATOM 2136 O O . ASP A 1 281 ? 6.821 36.673 9.900 1.00 42.75 281 ASP A O 1
ATOM 2140 N N . SER A 1 282 ? 5.410 38.292 10.466 1.00 44.12 282 SER A N 1
ATOM 2141 C CA . SER A 1 282 ? 4.807 38.652 9.171 1.00 44.12 282 SER A CA 1
ATOM 2142 C C . SER A 1 282 ? 5.721 39.159 8.035 1.00 44.12 282 SER A C 1
ATOM 2144 O O . SER A 1 282 ? 5.230 39.829 7.125 1.00 44.12 282 SER A O 1
ATOM 2146 N N . THR A 1 283 ? 7.032 38.893 8.030 1.00 43.34 283 THR A N 1
ATOM 2147 C CA . THR A 1 283 ? 7.954 39.721 7.211 1.00 43.34 283 THR A CA 1
ATOM 2148 C C . THR A 1 283 ? 8.511 39.095 5.923 1.00 43.34 283 THR A C 1
ATOM 2150 O O . THR A 1 283 ? 9.194 39.786 5.172 1.00 43.34 283 THR A O 1
ATOM 2153 N N . THR A 1 284 ? 8.167 37.861 5.547 1.00 44.19 284 THR A N 1
ATOM 2154 C CA . THR A 1 284 ? 8.565 37.322 4.224 1.00 44.19 284 THR A CA 1
ATOM 2155 C C . THR A 1 284 ? 7.527 36.359 3.657 1.00 44.19 284 THR A C 1
ATOM 2157 O O . THR A 1 284 ? 7.668 35.146 3.752 1.00 44.19 284 THR A O 1
ATOM 2160 N N . ARG A 1 285 ? 6.482 36.909 3.025 1.00 47.72 285 ARG A N 1
ATOM 2161 C CA . ARG A 1 285 ? 5.524 36.145 2.211 1.00 47.72 285 ARG A CA 1
ATOM 2162 C C . ARG A 1 285 ? 6.025 36.132 0.766 1.00 47.72 285 ARG A C 1
ATOM 2164 O O . ARG A 1 285 ? 5.741 37.037 -0.014 1.00 47.72 285 ARG A O 1
ATOM 2171 N N . THR A 1 286 ? 6.857 35.156 0.426 1.00 47.97 286 THR A N 1
ATOM 2172 C CA . THR A 1 286 ? 7.151 34.823 -0.974 1.00 47.97 286 THR A CA 1
ATOM 2173 C C . THR A 1 286 ? 6.523 33.462 -1.213 1.00 47.97 286 THR A C 1
ATOM 2175 O O . THR A 1 286 ? 7.081 32.457 -0.790 1.00 47.97 286 THR A O 1
ATOM 2178 N N . GLU A 1 287 ? 5.323 33.433 -1.804 1.00 52.88 287 GLU A N 1
ATOM 2179 C CA . GLU A 1 287 ? 4.792 32.180 -2.355 1.00 52.88 287 GLU A CA 1
ATOM 2180 C C . GLU A 1 287 ? 5.856 31.620 -3.299 1.00 52.88 287 GLU A C 1
ATOM 2182 O O . GLU A 1 287 ? 6.325 32.350 -4.182 1.00 52.88 287 GLU A O 1
ATOM 2187 N N . SER A 1 288 ? 6.269 30.365 -3.095 1.00 55.47 288 SER A N 1
ATOM 2188 C CA . SER A 1 288 ? 7.150 29.722 -4.063 1.00 55.47 288 SER A CA 1
ATOM 2189 C C . SER A 1 288 ? 6.428 29.658 -5.410 1.00 55.47 288 SER A C 1
ATOM 2191 O O . SER A 1 288 ? 5.203 29.525 -5.484 1.00 55.47 288 SER A O 1
ATOM 2193 N N . GLU A 1 289 ? 7.191 29.810 -6.487 1.00 54.62 289 GLU A N 1
ATOM 2194 C CA . GLU A 1 289 ? 6.685 29.709 -7.858 1.00 54.62 289 GLU A CA 1
ATOM 2195 C C . GLU A 1 289 ? 6.003 28.346 -8.091 1.00 54.62 289 GLU A C 1
ATOM 2197 O O . GLU A 1 289 ? 4.985 28.263 -8.777 1.00 54.62 289 GLU A O 1
ATOM 2202 N N . ASP A 1 290 ? 6.487 27.319 -7.392 1.00 50.19 290 ASP A N 1
ATOM 2203 C CA . ASP A 1 290 ? 5.949 25.962 -7.394 1.00 50.19 290 ASP A CA 1
ATOM 2204 C C . ASP A 1 290 ? 4.539 25.882 -6.777 1.00 50.19 290 ASP A C 1
ATOM 2206 O O . ASP A 1 290 ? 3.629 25.291 -7.362 1.00 50.19 290 ASP A O 1
ATOM 2210 N N . LEU A 1 291 ? 4.292 26.587 -5.662 1.00 52.12 291 LEU A N 1
ATOM 2211 C CA . LEU A 1 291 ? 2.976 26.632 -5.010 1.00 52.12 291 LEU A CA 1
ATOM 2212 C C . LEU A 1 291 ? 1.907 27.277 -5.907 1.00 52.12 291 LEU A C 1
ATOM 2214 O O . LEU A 1 291 ? 0.731 26.911 -5.860 1.00 52.12 291 LEU A O 1
ATOM 2218 N N . ARG A 1 292 ? 2.310 28.249 -6.733 1.00 59.72 292 ARG A N 1
ATOM 2219 C CA . ARG A 1 292 ? 1.420 28.910 -7.699 1.00 59.72 292 ARG A CA 1
ATOM 2220 C C . ARG A 1 292 ? 1.067 27.995 -8.858 1.00 59.72 292 ARG A C 1
ATOM 2222 O O . ARG A 1 292 ? -0.108 27.873 -9.186 1.00 59.72 292 ARG A O 1
ATOM 2229 N N . ASN A 1 293 ? 2.063 27.319 -9.422 1.00 56.03 293 ASN A N 1
ATOM 2230 C CA . ASN A 1 293 ? 1.852 26.366 -10.506 1.00 56.03 293 ASN A CA 1
ATOM 2231 C C . ASN A 1 293 ? 0.919 25.221 -10.062 1.00 56.03 293 ASN A C 1
ATOM 2233 O O . ASN A 1 293 ? 0.034 24.791 -10.799 1.00 56.03 293 ASN A O 1
ATOM 2237 N N . LEU A 1 294 ? 1.038 24.792 -8.805 1.00 55.50 294 LEU A N 1
ATOM 2238 C CA . LEU A 1 294 ? 0.191 23.747 -8.244 1.00 55.50 294 LEU A CA 1
ATOM 2239 C C . LEU A 1 294 ? -1.245 24.226 -7.943 1.00 55.50 294 LEU A C 1
ATOM 2241 O O . LEU A 1 294 ? -2.200 23.482 -8.177 1.00 55.50 294 LEU A O 1
ATOM 2245 N N . LYS A 1 295 ? -1.432 25.490 -7.525 1.00 59.12 295 LYS A N 1
ATOM 2246 C CA . LYS A 1 295 ? -2.762 26.135 -7.475 1.00 59.12 295 LYS A CA 1
ATOM 2247 C C . LYS A 1 295 ? -3.404 26.207 -8.867 1.00 59.12 295 LYS A C 1
ATOM 2249 O O . LYS A 1 295 ? -4.592 25.914 -8.998 1.00 59.12 295 LYS A O 1
ATOM 2254 N N . ASP A 1 296 ? -2.639 26.531 -9.906 1.00 63.06 296 ASP A N 1
ATOM 2255 C CA . ASP A 1 296 ? -3.146 26.566 -11.284 1.00 63.06 296 ASP A CA 1
ATOM 2256 C C . ASP A 1 296 ? -3.571 25.165 -11.768 1.00 63.06 296 ASP A C 1
ATOM 2258 O O . ASP A 1 296 ? -4.642 25.009 -12.364 1.00 63.06 296 ASP A O 1
ATOM 2262 N N . GLN A 1 297 ? -2.800 24.120 -11.441 1.00 59.56 297 GLN A N 1
ATOM 2263 C CA . GLN A 1 297 ? -3.174 22.727 -11.722 1.00 59.56 297 GLN A CA 1
ATOM 2264 C C . GLN A 1 297 ? -4.435 22.290 -10.965 1.00 59.56 297 GLN A C 1
ATOM 2266 O O . GLN A 1 297 ? -5.301 21.630 -11.543 1.00 59.56 297 GLN A O 1
ATOM 2271 N N . LEU A 1 298 ? -4.592 22.696 -9.702 1.00 63.59 298 LEU A N 1
ATOM 2272 C CA . LEU A 1 298 ? -5.825 22.463 -8.951 1.00 63.59 298 LEU A CA 1
ATOM 2273 C C . LEU A 1 298 ? -7.024 23.155 -9.613 1.00 63.59 298 LEU A C 1
ATOM 2275 O O . LEU A 1 298 ? -8.100 22.565 -9.681 1.00 63.59 298 LEU A O 1
ATOM 2279 N N . GLY A 1 299 ? -6.838 24.362 -10.157 1.00 64.00 299 GLY A N 1
ATOM 2280 C CA . GLY A 1 299 ? -7.853 25.058 -10.951 1.00 64.00 299 GLY A CA 1
ATOM 2281 C C . GLY A 1 299 ? -8.337 24.234 -12.149 1.00 64.00 299 GLY A C 1
ATOM 2282 O O . GLY A 1 299 ? -9.543 24.083 -12.343 1.00 64.00 299 GLY A O 1
ATOM 2283 N N . LEU A 1 300 ? -7.415 23.609 -12.889 1.00 65.69 300 LEU A N 1
ATOM 2284 C CA . LEU A 1 300 ? -7.754 22.724 -14.013 1.00 65.69 300 LEU A CA 1
ATOM 2285 C C . LEU A 1 300 ? -8.555 21.490 -13.572 1.00 65.69 300 LEU A C 1
ATOM 2287 O O . LEU A 1 300 ? -9.478 21.069 -14.271 1.00 65.69 300 LEU A O 1
ATOM 2291 N N . VAL A 1 301 ? -8.226 20.912 -12.413 1.00 62.56 301 VAL A N 1
ATOM 2292 C CA . VAL A 1 301 ? -8.963 19.768 -11.855 1.00 62.56 301 VAL A CA 1
ATOM 2293 C C . VAL A 1 301 ? -10.348 20.189 -11.365 1.00 62.56 301 VAL A C 1
ATOM 2295 O O . VAL A 1 301 ? -11.317 19.478 -11.621 1.00 62.56 301 VAL A O 1
ATOM 2298 N N . VAL A 1 302 ? -10.479 21.357 -10.728 1.00 68.06 302 VAL A N 1
ATOM 2299 C CA . VAL A 1 302 ? -11.776 21.927 -10.321 1.00 68.06 302 VAL A CA 1
ATOM 2300 C C . VAL A 1 302 ? -12.684 22.122 -11.535 1.00 68.06 302 VAL A C 1
ATOM 2302 O O . VAL A 1 302 ? -13.850 21.729 -11.488 1.00 68.06 302 VAL A O 1
ATOM 2305 N N . ASP A 1 303 ? -12.165 22.685 -12.627 1.00 70.69 303 ASP A N 1
ATOM 2306 C CA . ASP A 1 303 ? -12.938 22.899 -13.853 1.00 70.69 303 ASP A CA 1
ATOM 2307 C C . ASP A 1 303 ? -13.359 21.570 -14.492 1.00 70.69 303 ASP A C 1
ATOM 2309 O O . ASP A 1 303 ? -14.531 21.384 -14.821 1.00 70.69 303 ASP A O 1
ATOM 2313 N N . ALA A 1 304 ? -12.449 20.596 -14.566 1.00 65.19 304 ALA A N 1
ATOM 2314 C CA . ALA A 1 304 ? -12.762 19.258 -15.058 1.00 65.19 304 ALA A CA 1
ATOM 2315 C C . ALA A 1 304 ? -13.802 18.526 -14.182 1.00 65.19 304 ALA A C 1
ATOM 2317 O O . ALA A 1 304 ? -14.661 17.828 -14.717 1.00 65.19 304 ALA A O 1
ATOM 2318 N N . CYS A 1 305 ? -13.770 18.727 -12.862 1.00 66.31 305 CYS A N 1
ATOM 2319 C CA . CYS A 1 305 ? -14.765 18.205 -11.925 1.00 66.31 305 CYS A CA 1
ATOM 2320 C C . CYS A 1 305 ? -16.133 18.893 -12.037 1.00 66.31 305 CYS A C 1
ATOM 2322 O O . CYS A 1 305 ? -17.146 18.283 -11.702 1.00 66.31 305 CYS A O 1
ATOM 2324 N N . ARG A 1 306 ? -16.191 20.156 -12.487 1.00 78.94 306 ARG A N 1
ATOM 2325 C CA . ARG A 1 306 ? -17.458 20.853 -12.782 1.00 78.94 306 ARG A CA 1
ATOM 2326 C C . ARG A 1 306 ? -18.099 20.354 -14.071 1.00 78.94 306 ARG A C 1
ATOM 2328 O O . ARG A 1 306 ? -19.323 20.347 -14.168 1.00 78.94 306 ARG A O 1
ATOM 2335 N N . GLU A 1 307 ? -17.284 19.997 -15.060 1.00 78.81 307 GLU A N 1
ATOM 2336 C CA . GLU A 1 307 ? -17.761 19.432 -16.324 1.00 78.81 307 GLU A CA 1
ATOM 2337 C C . GLU A 1 307 ? -18.307 18.014 -16.145 1.00 78.81 307 GLU A C 1
ATOM 2339 O O . GLU A 1 307 ? -19.322 17.670 -16.752 1.00 78.81 307 GLU A O 1
ATOM 2344 N N . ASP A 1 308 ? -17.643 17.207 -15.318 1.00 67.88 308 ASP A N 1
ATOM 2345 C CA . ASP A 1 308 ? -18.023 15.827 -15.044 1.00 67.88 308 ASP A CA 1
ATOM 2346 C C . ASP A 1 308 ? -17.641 15.440 -13.604 1.00 67.88 308 ASP A C 1
ATOM 2348 O O . ASP A 1 308 ? -16.470 15.279 -13.255 1.00 67.88 308 ASP A O 1
ATOM 2352 N N . GLU A 1 309 ? -18.665 15.296 -12.762 1.00 64.62 309 GLU A N 1
ATOM 2353 C CA . GLU A 1 309 ? -18.546 15.015 -11.328 1.00 64.62 309 GLU A CA 1
ATOM 2354 C C . GLU A 1 309 ? -18.030 13.591 -11.040 1.00 64.62 309 GLU A C 1
ATOM 2356 O O . GLU A 1 309 ? -17.547 13.325 -9.938 1.00 64.62 309 GLU A O 1
ATOM 2361 N N . GLU A 1 310 ? -18.081 12.686 -12.024 1.00 63.16 310 GLU A N 1
ATOM 2362 C CA . GLU A 1 310 ? -17.551 11.319 -11.926 1.00 63.16 310 GLU A CA 1
ATOM 2363 C C . GLU A 1 310 ? -16.145 11.180 -12.532 1.00 63.16 310 GLU A C 1
ATOM 2365 O O . GLU A 1 310 ? -15.521 10.123 -12.417 1.00 63.16 310 GLU A O 1
ATOM 2370 N N . ARG A 1 311 ? -15.613 12.241 -13.153 1.00 53.19 311 ARG A N 1
ATOM 2371 C CA . ARG A 1 311 ? -14.340 12.206 -13.889 1.00 53.19 311 ARG A CA 1
ATOM 2372 C C . ARG A 1 311 ? -13.136 11.857 -13.023 1.00 53.19 311 ARG A C 1
ATOM 2374 O O . ARG A 1 311 ? -12.221 11.189 -13.503 1.00 53.19 311 ARG A O 1
ATOM 2381 N N . TYR A 1 312 ? -13.143 12.311 -11.771 1.00 54.47 312 TYR A N 1
ATOM 2382 C CA . TYR A 1 312 ? -12.123 11.998 -10.774 1.00 54.47 312 TYR A CA 1
ATOM 2383 C C . TYR A 1 312 ? -12.766 11.597 -9.446 1.00 54.47 312 TYR A C 1
ATOM 2385 O O . TYR A 1 312 ? -13.773 12.168 -9.009 1.00 54.47 312 TYR A O 1
ATOM 2393 N N . HIS A 1 313 ? -12.150 10.636 -8.759 1.00 48.66 313 HIS A N 1
ATOM 2394 C CA . HIS A 1 313 ? -12.574 10.210 -7.434 1.00 48.66 313 HIS A CA 1
ATOM 2395 C C . HIS A 1 313 ? -12.242 11.316 -6.425 1.00 48.66 313 HIS A C 1
ATOM 2397 O O . HIS A 1 313 ? -11.104 11.466 -5.986 1.00 48.66 313 HIS A O 1
ATOM 2403 N N . GLY A 1 314 ? -13.247 12.118 -6.066 1.00 54.12 314 GLY A N 1
ATOM 2404 C CA . GLY A 1 314 ? -13.099 13.249 -5.143 1.00 54.12 314 GLY A CA 1
ATOM 2405 C C . GLY A 1 314 ? -13.583 14.586 -5.688 1.00 54.12 314 GLY A C 1
ATOM 2406 O O . GLY A 1 314 ? -13.583 15.566 -4.944 1.00 54.12 314 GLY A O 1
ATOM 2407 N N . CYS A 1 315 ? -14.087 14.625 -6.927 1.00 64.50 315 CYS A N 1
ATOM 2408 C CA . CYS A 1 315 ? -14.678 15.827 -7.513 1.00 64.50 315 CYS A CA 1
ATOM 2409 C C . CYS A 1 315 ? -15.754 16.461 -6.627 1.00 64.50 315 CYS A C 1
ATOM 2411 O O . CYS A 1 315 ? -15.715 17.665 -6.392 1.00 64.50 315 CYS A O 1
ATOM 2413 N N . GLN A 1 316 ? -16.638 15.664 -6.023 1.00 66.94 316 GLN A N 1
ATOM 2414 C CA . GLN A 1 316 ? -17.628 16.163 -5.057 1.00 66.94 316 GLN A CA 1
ATOM 2415 C C . GLN A 1 316 ? -17.018 16.971 -3.913 1.00 66.94 316 GLN A C 1
ATOM 2417 O O . GLN A 1 316 ? -17.561 17.999 -3.505 1.00 66.94 316 GLN A O 1
ATOM 2422 N N . LYS A 1 317 ? -15.881 16.512 -3.389 1.00 63.22 317 LYS A N 1
ATOM 2423 C CA . LYS A 1 317 ? -15.206 17.169 -2.278 1.00 63.22 317 LYS A CA 1
ATOM 2424 C C . LYS A 1 317 ? -14.447 18.407 -2.743 1.00 63.22 317 LYS A C 1
ATOM 2426 O O . LYS A 1 317 ? -14.573 19.448 -2.111 1.00 63.22 317 LYS A O 1
ATOM 2431 N N . ILE A 1 318 ? -13.761 18.325 -3.882 1.00 64.69 318 ILE A N 1
ATOM 2432 C CA . ILE A 1 318 ? -13.092 19.466 -4.524 1.00 64.69 318 ILE A CA 1
ATOM 2433 C C . ILE A 1 318 ? -14.085 20.602 -4.771 1.00 64.69 318 ILE A C 1
ATOM 2435 O O . ILE A 1 318 ? -13.833 21.742 -4.397 1.00 64.69 318 ILE A O 1
ATOM 2439 N N . LEU A 1 319 ? -15.255 20.294 -5.330 1.00 70.50 319 LEU A N 1
ATOM 2440 C CA . LEU A 1 319 ? -16.311 21.277 -5.571 1.00 70.50 319 LEU A CA 1
ATOM 2441 C C . LEU A 1 319 ? -16.874 21.863 -4.269 1.00 70.50 319 LEU A C 1
ATOM 2443 O O . LEU A 1 319 ? -17.209 23.047 -4.221 1.00 70.50 319 LEU A O 1
ATOM 2447 N N . LYS A 1 320 ? -16.959 21.050 -3.208 1.00 69.44 320 LYS A N 1
ATOM 2448 C CA . LYS A 1 320 ? -17.414 21.478 -1.879 1.00 69.44 320 LYS A CA 1
ATOM 2449 C C . LYS A 1 320 ? -16.401 22.387 -1.176 1.00 69.44 320 LYS A C 1
ATOM 2451 O O . LYS A 1 320 ? -16.813 23.363 -0.557 1.00 69.44 320 LYS A O 1
ATOM 2456 N N . GLU A 1 321 ? -15.109 22.080 -1.258 1.00 60.03 321 GLU A N 1
ATOM 2457 C CA . GLU A 1 321 ? -14.040 22.835 -0.590 1.00 60.03 321 GLU A CA 1
ATOM 2458 C C . GLU A 1 321 ? -13.599 24.078 -1.369 1.00 60.03 321 GLU A C 1
ATOM 2460 O O . GLU A 1 321 ? -13.259 25.087 -0.759 1.00 60.03 321 GLU A O 1
ATOM 2465 N N . CYS A 1 322 ? -13.628 24.036 -2.702 1.00 64.12 322 CYS A N 1
ATOM 2466 C CA . CYS A 1 322 ? -13.190 25.143 -3.556 1.00 64.12 322 CYS A CA 1
ATOM 2467 C C . CYS A 1 322 ? -14.331 26.062 -4.017 1.00 64.12 322 CYS A C 1
ATOM 2469 O O . CYS A 1 322 ? -14.078 27.081 -4.658 1.00 64.12 322 CYS A O 1
ATOM 2471 N N . GLY A 1 323 ? -15.578 25.739 -3.667 1.00 58.06 323 GLY A N 1
ATOM 2472 C CA . GLY A 1 323 ? -16.749 26.569 -3.931 1.00 58.06 323 GLY A CA 1
ATOM 2473 C C . GLY A 1 323 ? -17.171 26.643 -5.407 1.00 58.06 323 GLY A C 1
ATOM 2474 O O . GLY A 1 323 ? -16.423 26.387 -6.352 1.00 58.06 323 GLY A O 1
ATOM 2475 N N . THR A 1 324 ? -18.429 27.021 -5.627 1.00 48.50 324 THR A N 1
ATOM 2476 C CA . THR A 1 324 ? -19.062 27.139 -6.954 1.00 48.50 324 THR A CA 1
ATOM 2477 C C . THR A 1 324 ? -18.787 28.469 -7.666 1.00 48.50 324 THR A C 1
ATOM 2479 O O . THR A 1 324 ? -19.209 28.648 -8.807 1.00 48.50 324 THR A O 1
ATOM 2482 N N . SER A 1 325 ? -18.077 29.414 -7.045 1.00 43.50 325 SER A N 1
ATOM 2483 C CA . SER A 1 325 ? -17.785 30.715 -7.655 1.00 43.50 325 SER A CA 1
ATOM 2484 C C . SER A 1 325 ? -16.479 30.667 -8.445 1.00 43.50 325 SER A C 1
ATOM 2486 O O . SER A 1 325 ? -15.397 30.597 -7.871 1.00 43.50 325 SER A O 1
ATOM 2488 N N . GLY A 1 326 ? -16.574 30.702 -9.776 1.00 45.09 326 GLY A N 1
ATOM 2489 C CA . GLY A 1 326 ? -15.419 30.923 -10.645 1.00 45.09 326 GLY A CA 1
ATOM 2490 C C . GLY A 1 326 ? -14.751 32.259 -10.318 1.00 45.09 326 GLY A C 1
ATOM 2491 O O . GLY A 1 326 ? -15.399 33.302 -10.394 1.00 45.09 326 GLY A O 1
ATOM 2492 N N . GLY A 1 327 ? -13.476 32.233 -9.931 1.00 42.44 327 GLY A N 1
ATOM 2493 C CA . GLY A 1 327 ? -12.705 33.464 -9.761 1.00 42.44 327 GLY A CA 1
ATOM 2494 C C . GLY A 1 327 ? -11.396 33.353 -8.984 1.00 42.44 327 GLY A C 1
ATOM 2495 O O . GLY A 1 327 ? -10.446 34.035 -9.346 1.00 42.44 327 GLY A O 1
ATOM 2496 N N . SER A 1 328 ? -11.294 32.496 -7.971 1.00 43.97 328 SER A N 1
ATOM 2497 C CA . SER A 1 328 ? -10.033 32.273 -7.253 1.00 43.97 328 SER A CA 1
ATOM 2498 C C . SER A 1 328 ? -9.963 30.840 -6.746 1.00 43.97 328 SER A C 1
ATOM 2500 O O . SER A 1 328 ? -10.942 30.285 -6.250 1.00 43.97 328 SER A O 1
ATOM 2502 N N . VAL A 1 329 ? -8.812 30.207 -6.942 1.00 50.22 329 VAL A N 1
ATOM 2503 C CA . VAL A 1 329 ? -8.554 28.824 -6.542 1.00 50.22 329 VAL A CA 1
ATOM 2504 C C . VAL A 1 329 ? -8.627 28.732 -5.014 1.00 50.22 329 VAL A C 1
ATOM 2506 O O . VAL A 1 329 ? -7.728 29.196 -4.324 1.00 50.22 329 VAL A O 1
ATOM 2509 N N . CYS A 1 330 ? -9.715 28.153 -4.499 1.00 54.97 330 CYS A N 1
ATOM 2510 C CA . CYS A 1 330 ? -9.875 27.632 -3.134 1.00 54.97 330 CYS A CA 1
ATOM 2511 C C . CYS A 1 330 ? -9.448 28.568 -1.974 1.00 54.97 330 CYS A C 1
ATOM 2513 O O . CYS A 1 330 ? -9.048 28.095 -0.909 1.00 54.97 330 CYS A O 1
ATOM 2515 N N . GLU A 1 331 ? -9.564 29.889 -2.137 1.00 44.66 331 GLU A N 1
ATOM 2516 C CA . GLU A 1 331 ? -9.445 30.869 -1.049 1.00 44.66 331 GLU A CA 1
ATOM 2517 C C . GLU A 1 331 ? -10.822 31.090 -0.414 1.00 44.66 331 GLU A C 1
ATOM 2519 O O . GLU A 1 331 ? -11.543 32.036 -0.724 1.00 44.66 331 GLU A O 1
ATOM 2524 N N . GLY A 1 332 ? -11.234 30.178 0.460 1.00 38.16 332 GLY A N 1
ATOM 2525 C CA . GLY A 1 332 ? -12.501 30.333 1.161 1.00 38.16 332 GLY A CA 1
ATOM 2526 C C . GLY A 1 332 ? -12.765 29.201 2.130 1.00 38.16 332 GLY A C 1
ATOM 2527 O O . GLY A 1 332 ? -13.266 28.151 1.748 1.00 38.16 332 GLY A O 1
ATOM 2528 N N . ALA A 1 333 ? -12.448 29.426 3.402 1.00 29.44 333 ALA A N 1
ATOM 2529 C CA . ALA A 1 333 ? -12.896 28.570 4.491 1.00 29.44 333 ALA A CA 1
ATOM 2530 C C . ALA A 1 333 ? -14.433 28.427 4.482 1.00 29.44 333 ALA A C 1
ATOM 2532 O O . ALA A 1 333 ? -15.127 29.428 4.268 1.00 29.44 333 ALA A O 1
ATOM 2533 N N . PRO A 1 334 ? -15.011 27.264 4.839 1.00 31.42 334 PRO A N 1
ATOM 2534 C CA . PRO A 1 334 ? -16.308 27.291 5.485 1.00 31.42 334 PRO A CA 1
ATOM 2535 C C . PRO A 1 334 ? -16.094 27.962 6.846 1.00 31.42 334 PRO A C 1
ATOM 2537 O O . PRO A 1 334 ? -15.458 27.403 7.739 1.00 31.42 334 PRO A O 1
ATOM 2540 N N . GLN A 1 335 ? -16.583 29.197 6.989 1.00 32.25 335 GLN A N 1
ATOM 2541 C CA . GLN A 1 335 ? -16.728 29.808 8.305 1.00 32.25 335 GLN A CA 1
ATOM 2542 C C . GLN A 1 335 ? -17.483 28.817 9.186 1.00 32.25 335 GLN A C 1
ATOM 2544 O O . GLN A 1 335 ? -18.550 28.321 8.811 1.00 32.25 335 GLN A O 1
ATOM 2549 N N . SER A 1 336 ? -16.886 28.514 10.333 1.00 31.66 336 SER A N 1
ATOM 2550 C CA . SER A 1 336 ? -17.524 27.801 11.424 1.00 31.66 336 SER A CA 1
ATOM 2551 C C . SER A 1 336 ? -18.955 28.307 11.586 1.00 31.66 336 SER A C 1
ATOM 2553 O O . SER A 1 336 ? -19.198 29.510 11.702 1.00 31.66 336 SER A O 1
ATOM 2555 N N . ALA A 1 337 ? -19.912 27.381 11.548 1.00 29.44 337 ALA A N 1
ATOM 2556 C CA . ALA A 1 337 ? -21.296 27.670 11.866 1.00 29.44 337 ALA A CA 1
ATOM 2557 C C . ALA A 1 337 ? -21.340 28.291 13.269 1.00 29.44 337 ALA A C 1
ATOM 2559 O O . ALA A 1 337 ? -21.185 27.603 14.278 1.00 29.44 337 ALA A O 1
ATOM 2560 N N . GLN A 1 338 ? -21.495 29.613 13.330 1.00 29.88 338 GLN A N 1
ATOM 2561 C CA . GLN A 1 338 ? -21.767 30.322 14.568 1.00 29.88 338 GLN A CA 1
ATOM 2562 C C . GLN A 1 338 ? -23.124 29.845 15.081 1.00 29.88 338 GLN A C 1
ATOM 2564 O O . GLN A 1 338 ? -24.156 30.035 14.436 1.00 29.88 338 GLN A O 1
ATOM 2569 N N . ALA A 1 339 ? -23.104 29.206 16.248 1.00 30.72 339 ALA A N 1
ATOM 2570 C CA . ALA A 1 339 ? -24.296 28.937 17.031 1.00 30.72 339 ALA A CA 1
ATOM 2571 C C . ALA A 1 339 ? -25.056 30.255 17.293 1.00 30.72 339 ALA A C 1
ATOM 2573 O O . ALA A 1 339 ? -24.418 31.283 17.551 1.00 30.72 339 ALA A O 1
ATOM 2574 N N . PRO A 1 340 ? -26.400 30.261 17.252 1.00 28.42 340 PRO A N 1
ATOM 2575 C CA . PRO A 1 340 ? -27.165 31.454 17.567 1.00 28.42 340 PRO A CA 1
ATOM 2576 C C . PRO A 1 340 ? -27.002 31.777 19.056 1.00 28.42 340 PRO A C 1
ATOM 2578 O O . PRO A 1 340 ? -27.449 31.032 19.926 1.00 28.42 340 PRO A O 1
ATOM 2581 N N . VAL A 1 341 ? -26.354 32.904 19.348 1.00 35.12 341 VAL A N 1
ATOM 2582 C CA . VAL A 1 341 ? -26.367 33.518 20.676 1.00 35.12 341 VAL A CA 1
ATOM 2583 C C . VAL A 1 341 ? -27.726 34.195 20.838 1.00 35.12 341 VAL A C 1
ATOM 2585 O O . VAL A 1 341 ? -27.973 35.255 20.262 1.00 35.12 341 VAL A O 1
ATOM 2588 N N . GLU A 1 342 ? -28.623 33.573 21.604 1.00 33.25 342 GLU A N 1
ATOM 2589 C CA . GLU A 1 342 ? -29.815 34.247 22.113 1.00 33.25 342 GLU A CA 1
ATOM 2590 C C . GLU A 1 342 ? -29.381 35.417 23.004 1.00 33.25 342 GLU A C 1
ATOM 2592 O O . GLU A 1 342 ? -28.829 35.250 24.093 1.00 33.25 342 GLU A O 1
ATOM 2597 N N . GLY A 1 343 ? -29.617 36.630 22.508 1.00 31.80 343 GLY A N 1
ATOM 2598 C CA . GLY A 1 343 ? -29.499 37.857 23.275 1.00 31.80 343 GLY A CA 1
ATOM 2599 C C . GLY A 1 343 ? -30.641 37.971 24.279 1.00 31.80 343 GLY A C 1
ATOM 2600 O O . GLY A 1 343 ? -31.763 38.312 23.913 1.00 31.80 343 GLY A O 1
ATOM 2601 N N . GLY A 1 344 ? -30.336 37.739 25.553 1.00 31.41 344 GLY A N 1
ATOM 2602 C CA . GLY A 1 344 ? -31.133 38.235 26.669 1.00 31.41 344 GLY A CA 1
ATOM 2603 C C . GLY A 1 344 ? -30.760 39.686 26.967 1.00 31.41 344 GLY A C 1
ATOM 2604 O O . GLY A 1 344 ? -29.670 39.957 27.468 1.00 31.41 344 GLY A O 1
ATOM 2605 N N . VAL A 1 345 ? -31.666 40.616 26.668 1.00 38.53 345 VAL A N 1
ATOM 2606 C CA . VAL A 1 345 ? -31.626 41.998 27.160 1.00 38.53 345 VAL A CA 1
ATOM 2607 C C . VAL A 1 345 ? -32.961 42.304 27.837 1.00 38.53 345 VAL A C 1
ATOM 2609 O O . VAL A 1 345 ? -33.987 42.336 27.163 1.00 38.53 345 VAL A O 1
ATOM 2612 N N . LEU A 1 346 ? -32.841 42.595 29.140 1.00 34.59 346 LEU A N 1
ATOM 2613 C CA . LEU A 1 346 ? -33.769 43.245 30.084 1.00 34.59 346 LEU A CA 1
ATOM 2614 C C . LEU A 1 346 ? -34.989 42.465 30.589 1.00 34.59 346 LEU A C 1
ATOM 2616 O O . LEU A 1 346 ? -35.921 42.189 29.806 1.00 34.59 346 LEU A O 1
#

Foldseek 3Di:
DPPVVVVVVVVVVVVVVVVVVVVVVVVVVVVVVVVVVVVVVVVVVVVVVVLVVVLVVLLVVLLQVLQLLLLVLLCVLCVVPPQWDADNRFRKIWGDCVQFDDDVLALHTDPSNLVSLLVVLQSRLLSLQCSQCVLPQPDQRDLLAQSGFQAKEKEFFDALACDPVVPRQQQVRSQSNSVSSLVSSLVSLVDLPDDGDPSCNPPSVSSSVVSVNHYDGGYPGNQVVCCVPPVRPPSSVDHDDDSVRRTIMIGTDNCPPFNSSSLNSVVVVVVVVVVVVVVPDDDDPDDPPSNVVSLVVLVVVLVVCVVPVPPDRNSVVSCVQQDPDPDGRRPDDPPPPDDDDPDDDD

Solvent-accessible surface area (backbone atoms only — not comparable to full-atom values): 19009 Å² total; per-residue (Å²): 127,68,75,62,55,56,57,51,48,54,50,54,50,50,52,52,53,52,51,53,52,52,52,50,50,52,54,51,53,50,54,51,51,53,53,50,49,54,50,53,53,53,48,52,54,50,52,56,52,49,52,54,50,48,55,52,51,55,52,49,51,51,55,44,52,46,26,27,54,50,17,51,45,44,48,63,48,37,62,94,44,90,75,57,50,68,37,63,58,62,36,31,32,48,47,47,39,90,54,55,38,53,45,88,100,49,48,50,65,34,76,64,19,50,56,48,41,37,58,44,32,38,38,53,51,41,26,54,50,39,59,61,27,71,72,48,83,86,57,76,76,47,60,53,39,53,75,16,69,46,33,36,38,30,34,10,32,20,28,43,50,25,62,99,80,63,73,56,55,36,45,60,48,12,25,45,33,14,39,44,50,54,54,47,31,52,54,40,36,69,52,85,87,62,85,57,62,83,89,43,61,96,40,38,68,59,52,35,51,55,47,63,74,23,58,40,60,34,44,56,9,27,54,66,51,28,34,73,78,53,73,58,57,67,59,87,80,51,72,44,83,44,70,88,37,40,30,46,33,41,37,61,38,49,45,68,97,73,49,51,28,46,59,43,38,52,54,52,50,50,49,56,51,50,55,54,43,69,75,55,67,93,82,77,90,70,81,51,72,64,61,53,55,51,44,54,53,50,42,55,51,51,53,50,25,72,78,32,58,80,76,41,81,35,24,68,52,48,48,66,56,37,48,90,63,90,86,60,76,55,82,55,78,84,73,75,83,75,74,87,78,82,81,86,78,134

Radius of gyration: 32.78 Å; Cα contacts (8 Å, |Δi|>4): 435; chains: 1; bounding box: 84×87×102 Å

pLDDT: mean 72.2, std 16.52, range [28.42, 95.62]

Mean predicted aligned error: 16.08 Å